Protein AF-0000000087574622 (afdb_homodimer)

Foldseek 3Di:
DDWDWDADDNNQKIWTWDDDPRWIKIKIKHAADKDKDFAQAKKKKAWQAAKKWKDAPPDPDTDIHHHGGMDIHHHGGMMMIGGRGITMMMMTGD/DDWDWDADDNNQKIWTWDDDPRWIKIKIKHAADKDKDFAQAKKKKAWQAAKKWKDAPPGPDTDIHHHGGMDIHHHGGMMMIGGRGITMMMMTGD

Structure (mmCIF, N/CA/C/O backbone):
data_AF-0000000087574622-model_v1
#
loop_
_entity.id
_entity.type
_entity.pdbx_description
1 polymer 'Uncharacterized protein'
#
loop_
_atom_site.group_PDB
_atom_site.id
_atom_site.type_symbol
_atom_site.label_atom_id
_atom_site.label_alt_id
_atom_site.label_comp_id
_atom_site.label_asym_id
_atom_site.label_entity_id
_atom_site.label_seq_id
_atom_site.pdbx_PDB_ins_code
_atom_site.Cartn_x
_atom_site.Cartn_y
_atom_site.Cartn_z
_atom_site.occupancy
_atom_site.B_iso_or_equiv
_atom_site.auth_seq_id
_atom_site.auth_comp_id
_atom_site.auth_asym_id
_atom_site.auth_atom_id
_atom_site.pdbx_PDB_model_num
ATOM 1 N N . MET A 1 1 ? -12.844 1.98 10.523 1 74.56 1 MET A N 1
ATOM 2 C CA . MET A 1 1 ? -12.75 0.633 11.078 1 74.56 1 MET A CA 1
ATOM 3 C C . MET A 1 1 ? -11.32 0.307 11.484 1 74.56 1 MET A C 1
ATOM 5 O O . MET A 1 1 ? -10.375 0.917 10.977 1 74.56 1 MET A O 1
ATOM 9 N N . PRO A 1 2 ? -11.242 -0.626 12.406 1 92.88 2 PRO A N 1
ATOM 10 C CA . PRO A 1 2 ? -9.867 -0.941 12.789 1 92.88 2 PRO A CA 1
ATOM 11 C C . PRO A 1 2 ? -9.047 -1.507 11.625 1 92.88 2 PRO A C 1
ATOM 13 O O . PRO A 1 2 ? -9.586 -2.215 10.773 1 92.88 2 PRO A O 1
ATOM 16 N N . ILE A 1 3 ? -7.82 -1.108 11.523 1 98.31 3 ILE A N 1
ATOM 17 C CA . ILE A 1 3 ? -6.895 -1.673 10.547 1 98.31 3 ILE A CA 1
ATOM 18 C C . ILE A 1 3 ? -6.383 -3.023 11.039 1 98.31 3 ILE A C 1
ATOM 20 O O . ILE A 1 3 ? -5.875 -3.129 12.164 1 98.31 3 ILE A O 1
ATOM 24 N N . ASP A 1 4 ? -6.496 -4.027 10.211 1 98.5 4 ASP A N 1
ATOM 25 C CA . ASP A 1 4 ? -6.031 -5.363 10.57 1 98.5 4 ASP A CA 1
ATOM 26 C C . ASP A 1 4 ? -4.672 -5.66 9.938 1 98.5 4 ASP A C 1
ATOM 28 O O . ASP A 1 4 ? -4.504 -5.527 8.727 1 98.5 4 ASP A O 1
ATOM 32 N N . HIS A 1 5 ? -3.781 -6.062 10.719 1 98.69 5 HIS A N 1
ATOM 33 C CA . HIS A 1 5 ? -2.492 -6.527 10.227 1 98.69 5 HIS A CA 1
ATOM 34 C C . HIS A 1 5 ? -2.473 -8.047 10.078 1 98.69 5 HIS A C 1
ATOM 36 O O . HIS A 1 5 ? -2.793 -8.766 11.031 1 98.69 5 HIS A O 1
ATOM 42 N N . ASN A 1 6 ? -2.127 -8.508 8.875 1 98.44 6 ASN A N 1
ATOM 43 C CA . ASN A 1 6 ? -2.006 -9.938 8.617 1 98.44 6 ASN A CA 1
ATOM 44 C C . ASN A 1 6 ? -0.617 -10.297 8.094 1 98.44 6 ASN A C 1
ATOM 46 O O . ASN A 1 6 ? -0.028 -9.547 7.312 1 98.44 6 ASN A O 1
ATOM 50 N N . ALA A 1 7 ? -0.131 -11.43 8.531 1 98.5 7 ALA A N 1
ATOM 51 C CA . ALA A 1 7 ? 1.156 -11.938 8.062 1 98.5 7 ALA A CA 1
ATOM 52 C C . ALA A 1 7 ? 1.04 -13.391 7.602 1 98.5 7 ALA A C 1
ATOM 54 O O . ALA A 1 7 ? 0.397 -14.211 8.266 1 98.5 7 ALA A O 1
ATOM 55 N N . TYR A 1 8 ? 1.633 -13.609 6.496 1 98.06 8 TYR A N 1
ATOM 56 C CA . TYR A 1 8 ? 1.626 -14.945 5.898 1 98.06 8 TYR A CA 1
ATOM 57 C C . TYR A 1 8 ? 3.037 -15.383 5.531 1 98.06 8 TYR A C 1
ATOM 59 O O . TYR A 1 8 ? 3.957 -14.562 5.48 1 98.06 8 TYR A O 1
ATOM 67 N N . PHE A 1 9 ? 3.195 -16.828 5.266 1 97.88 9 PHE A N 1
ATOM 68 C CA . PHE A 1 9 ? 4.43 -17.391 4.738 1 97.88 9 PHE A CA 1
ATOM 69 C C . PHE A 1 9 ? 5.629 -16.953 5.566 1 97.88 9 PHE A C 1
ATOM 71 O O . PHE A 1 9 ? 6.617 -16.453 5.02 1 97.88 9 PHE A O 1
ATOM 78 N N . ASP A 1 10 ? 5.605 -17.094 6.883 1 97.62 10 ASP A N 1
ATOM 79 C CA . ASP A 1 10 ? 6.68 -16.719 7.797 1 97.62 10 ASP A CA 1
ATOM 80 C C . ASP A 1 10 ? 6.984 -15.227 7.707 1 97.62 10 ASP A C 1
ATOM 82 O O . ASP A 1 10 ? 8.148 -14.828 7.637 1 97.62 10 ASP A O 1
ATOM 86 N N . SER A 1 11 ? 6.016 -14.383 7.504 1 98 11 SER A N 1
ATOM 87 C CA . SER A 1 11 ? 6.012 -12.922 7.516 1 98 11 SER A CA 1
ATOM 88 C C . SER A 1 11 ? 6.66 -12.359 6.254 1 98 11 SER A C 1
ATOM 90 O O . SER A 1 11 ? 7 -11.172 6.199 1 98 11 SER A O 1
ATOM 92 N N . LYS A 1 12 ? 6.824 -13.227 5.312 1 98.44 12 LYS A N 1
ATOM 93 C CA . LYS A 1 12 ? 7.383 -12.758 4.051 1 98.44 12 LYS A CA 1
ATOM 94 C C . LYS A 1 12 ? 6.332 -12.031 3.217 1 98.44 12 LYS A C 1
ATOM 96 O O . LYS A 1 12 ? 6.664 -11.32 2.264 1 98.44 12 LYS A O 1
ATOM 101 N N . VAL A 1 13 ? 5.102 -12.242 3.533 1 98.81 13 VAL A N 1
ATOM 102 C CA . VAL A 1 13 ? 3.971 -11.508 2.979 1 98.81 13 VAL A CA 1
ATOM 103 C C . VAL A 1 13 ? 3.154 -10.883 4.109 1 98.81 13 VAL A C 1
ATOM 105 O O . VAL A 1 13 ? 2.699 -11.586 5.012 1 98.81 13 VAL A O 1
ATOM 108 N N . GLN A 1 14 ? 2.965 -9.609 4.062 1 98.94 14 GLN A N 1
ATOM 109 C CA . GLN A 1 14 ? 2.168 -8.93 5.078 1 98.94 14 GLN A CA 1
ATOM 110 C C . GLN A 1 14 ? 1.185 -7.953 4.441 1 98.94 14 GLN A C 1
ATOM 112 O O . GLN A 1 14 ? 1.492 -7.332 3.422 1 98.94 14 GLN A O 1
ATOM 117 N N . SER A 1 15 ? 0.025 -7.781 5.07 1 98.81 15 SER A N 1
ATOM 118 C CA . SER A 1 15 ? 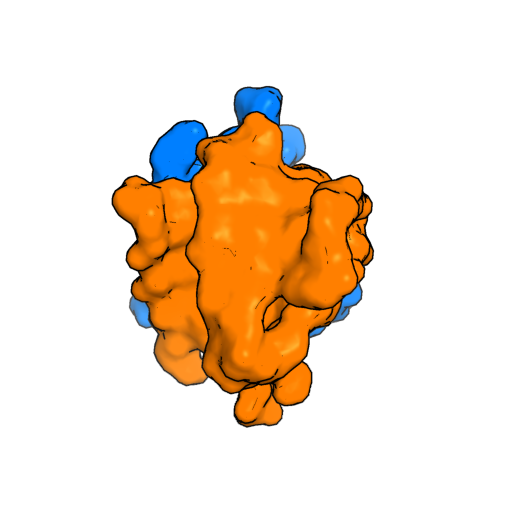-0.978 -6.848 4.562 1 98.81 15 SER A CA 1
ATOM 119 C C . SER A 1 15 ? -1.637 -6.074 5.699 1 98.81 15 SER A C 1
ATOM 121 O O . SER A 1 15 ? -1.645 -6.527 6.844 1 98.81 15 SER A O 1
ATOM 123 N N . LEU A 1 16 ? -2.062 -4.941 5.418 1 98.88 16 LEU A N 1
ATOM 124 C CA . LEU A 1 16 ? -2.977 -4.125 6.211 1 98.88 16 LEU A CA 1
ATOM 125 C C . LEU A 1 16 ? -4.344 -4.035 5.539 1 98.88 16 LEU A C 1
ATOM 127 O O . LEU A 1 16 ? -4.445 -3.633 4.379 1 98.88 16 LEU A O 1
ATOM 131 N N . ALA A 1 17 ? -5.363 -4.426 6.258 1 98.69 17 ALA A N 1
ATOM 132 C CA . ALA A 1 17 ? -6.703 -4.457 5.676 1 98.69 17 ALA A CA 1
ATOM 133 C C . ALA A 1 17 ? -7.637 -3.486 6.395 1 98.69 17 ALA A C 1
ATOM 135 O O . ALA A 1 17 ? -7.527 -3.293 7.605 1 98.69 17 ALA A O 1
ATOM 136 N N . SER A 1 18 ? -8.492 -2.883 5.637 1 98.31 18 SER A N 1
ATOM 137 C CA . SER A 1 18 ? -9.523 -1.998 6.164 1 98.31 18 SER A CA 1
ATOM 138 C C . SER A 1 18 ? -10.734 -1.948 5.238 1 98.31 18 SER A C 1
ATOM 140 O O . SER A 1 18 ? -10.93 -2.838 4.41 1 98.31 18 SER A O 1
ATOM 142 N N . GLU A 1 19 ? -11.594 -0.981 5.523 1 97.12 19 GLU A N 1
ATOM 143 C CA . GLU A 1 19 ? -12.828 -0.839 4.758 1 97.12 19 GLU A CA 1
ATOM 144 C C . GLU A 1 19 ? -13.102 0.624 4.422 1 97.12 19 GLU A C 1
ATOM 146 O O . GLU A 1 19 ? -12.891 1.508 5.258 1 97.12 19 GLU A O 1
ATOM 151 N N . ARG A 1 20 ? -13.539 0.791 3.156 1 94.62 20 ARG A N 1
ATOM 152 C CA . ARG A 1 20 ? -13.945 2.119 2.713 1 94.62 20 ARG A CA 1
ATOM 153 C C . ARG A 1 20 ? -15.305 2.066 2.02 1 94.62 20 ARG A C 1
ATOM 155 O O . ARG A 1 20 ? -15.469 1.366 1.02 1 94.62 20 ARG A O 1
ATOM 162 N N . HIS A 1 21 ? -16.266 2.785 2.541 1 92.56 21 HIS A N 1
ATOM 163 C CA . HIS A 1 21 ? -17.609 2.818 1.994 1 92.56 21 HIS A CA 1
ATOM 164 C C . HIS A 1 21 ? -18.203 1.415 1.896 1 92.56 21 HIS A C 1
ATOM 166 O O . HIS A 1 21 ? -18.797 1.056 0.877 1 92.56 21 HIS A O 1
ATOM 172 N N . GLY A 1 22 ? -17.891 0.642 2.865 1 92 22 GLY A N 1
ATOM 173 C CA . GLY A 1 22 ? -18.469 -0.687 2.973 1 92 22 GLY A CA 1
ATOM 174 C C . GLY A 1 22 ? -17.734 -1.732 2.166 1 92 22 GLY A C 1
ATOM 175 O O . GLY A 1 22 ? -18.141 -2.891 2.107 1 92 22 GLY A O 1
ATOM 176 N N . ARG A 1 23 ? -16.672 -1.37 1.522 1 94.56 23 ARG A N 1
ATOM 177 C CA . ARG A 1 23 ? -15.891 -2.295 0.708 1 94.56 23 ARG A CA 1
ATOM 178 C C . ARG A 1 23 ? -14.508 -2.512 1.309 1 94.56 23 ARG A C 1
ATOM 180 O O . ARG A 1 23 ? -13.789 -1.551 1.589 1 94.56 23 ARG A O 1
ATOM 187 N N . LYS A 1 24 ? -14.156 -3.736 1.388 1 96.31 24 LYS A N 1
ATOM 188 C CA . LYS A 1 24 ? -12.867 -4.082 1.971 1 96.31 24 LYS A CA 1
ATOM 189 C C . LYS A 1 24 ? -11.734 -3.842 0.976 1 96.31 24 LYS A C 1
ATOM 191 O O . LYS A 1 24 ? -11.914 -4 -0.233 1 96.31 24 LYS A O 1
ATOM 196 N N . PHE A 1 25 ? -10.625 -3.465 1.505 1 98.19 25 PHE A N 1
ATOM 197 C CA . PHE A 1 25 ? -9.398 -3.377 0.724 1 98.19 25 PHE A CA 1
ATOM 198 C C . PHE A 1 25 ? -8.18 -3.643 1.6 1 98.19 25 PHE A C 1
ATOM 200 O O . PHE A 1 25 ? -8.273 -3.609 2.828 1 98.19 25 PHE A O 1
ATOM 207 N N . SER A 1 26 ? -7.035 -3.912 0.933 1 98.69 26 SER A N 1
ATOM 208 C CA . SER A 1 26 ? -5.781 -4.051 1.672 1 98.69 26 SER A CA 1
ATOM 209 C C . SER A 1 26 ? -4.594 -3.574 0.841 1 98.69 26 SER A C 1
ATOM 211 O O . SER A 1 26 ? -4.676 -3.516 -0.387 1 98.69 26 SER A O 1
ATOM 213 N N . VAL A 1 27 ? -3.615 -3.162 1.542 1 98.94 27 VAL A N 1
ATOM 214 C CA . VAL A 1 27 ? -2.295 -2.957 0.958 1 98.94 27 VAL A CA 1
ATOM 215 C C . VAL A 1 27 ? -1.274 -3.848 1.664 1 98.94 27 VAL A C 1
ATOM 217 O O . VAL A 1 27 ? -1.431 -4.164 2.846 1 98.94 27 VAL A O 1
ATOM 220 N N . GLY A 1 28 ? -0.249 -4.188 0.921 1 98.88 28 GLY A N 1
ATOM 221 C CA . GLY A 1 28 ? 0.734 -5.062 1.537 1 98.88 28 GLY A CA 1
ATOM 222 C C . GLY A 1 28 ? 2.041 -5.129 0.769 1 98.88 28 GLY A C 1
ATOM 223 O O . GLY A 1 28 ? 2.225 -4.41 -0.216 1 98.88 28 GLY A O 1
ATOM 224 N N . ILE A 1 29 ? 2.977 -5.891 1.329 1 98.94 29 ILE A N 1
ATOM 225 C CA . ILE A 1 29 ? 4.273 -6.148 0.711 1 98.94 29 ILE A CA 1
ATOM 226 C C . ILE A 1 29 ? 4.48 -7.652 0.557 1 98.94 29 ILE A C 1
ATOM 228 O O . ILE A 1 29 ? 4.184 -8.422 1.474 1 98.94 29 ILE A O 1
ATOM 232 N N . ILE A 1 30 ? 4.832 -8.023 -0.598 1 98.81 30 ILE A N 1
ATOM 233 C CA . ILE A 1 30 ? 5.305 -9.375 -0.885 1 98.81 30 ILE A CA 1
ATOM 234 C C . ILE A 1 30 ? 6.824 -9.367 -1.031 1 98.81 30 ILE A C 1
ATOM 236 O O . ILE A 1 30 ? 7.367 -8.703 -1.919 1 98.81 30 ILE A O 1
ATOM 240 N N . SER A 1 31 ? 7.52 -10.102 -0.141 1 98.69 31 SER A N 1
ATOM 241 C CA . SER A 1 31 ? 8.977 -10.195 -0.224 1 98.69 31 SER A CA 1
ATOM 242 C C . SER A 1 31 ? 9.406 -11.062 -1.401 1 98.69 31 SER A C 1
ATOM 244 O O . SER A 1 31 ? 8.617 -11.859 -1.918 1 98.69 31 SER A O 1
ATOM 246 N N . ALA A 1 32 ? 10.633 -10.875 -1.856 1 98.25 32 ALA A N 1
ATOM 247 C CA . ALA A 1 32 ? 11.195 -11.703 -2.924 1 98.25 32 ALA A CA 1
ATOM 248 C C . ALA A 1 32 ? 10.953 -13.188 -2.65 1 98.25 32 ALA A C 1
ATOM 250 O O . ALA A 1 32 ? 11.195 -13.664 -1.539 1 98.25 32 ALA A O 1
ATOM 251 N N . GLY A 1 33 ? 10.453 -13.898 -3.625 1 98.31 33 GLY A N 1
ATOM 252 C CA . GLY A 1 33 ? 10.109 -15.305 -3.49 1 98.31 33 GLY A CA 1
ATOM 253 C C . GLY A 1 33 ? 8.961 -15.734 -4.383 1 98.31 33 GLY A C 1
ATOM 254 O O . GLY A 1 33 ? 8.57 -15 -5.293 1 98.31 33 GLY A O 1
ATOM 255 N N . ALA A 1 34 ? 8.539 -16.922 -4.246 1 98.69 34 ALA A N 1
ATOM 256 C CA . ALA A 1 34 ? 7.391 -17.484 -4.949 1 98.69 34 ALA A CA 1
ATOM 257 C C . ALA A 1 34 ? 6.34 -17.984 -3.963 1 98.69 34 ALA A C 1
ATOM 259 O O . ALA A 1 34 ? 6.672 -18.625 -2.965 1 98.69 34 ALA A O 1
ATOM 260 N N . TYR A 1 35 ? 5.051 -17.625 -4.262 1 98.69 35 TYR A N 1
ATOM 261 C CA . TYR A 1 35 ? 3.979 -17.938 -3.324 1 98.69 35 TYR A CA 1
ATOM 262 C C . TYR A 1 35 ? 2.715 -18.375 -4.062 1 98.69 35 TYR A C 1
ATOM 264 O O . TYR A 1 35 ? 2.508 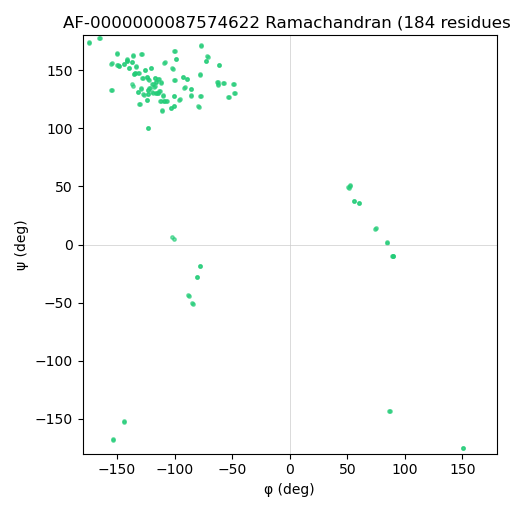-17.984 -5.219 1 98.69 35 TYR A O 1
ATOM 272 N N . HIS A 1 36 ? 1.869 -19.109 -3.324 1 98.38 36 HIS A N 1
ATOM 273 C CA . HIS A 1 36 ? 0.515 -19.406 -3.781 1 98.38 36 HIS A CA 1
ATOM 274 C C . HIS A 1 36 ? -0.525 -18.75 -2.875 1 98.38 36 HIS A C 1
ATOM 276 O O . HIS A 1 36 ? -0.451 -18.875 -1.65 1 98.38 36 HIS A O 1
ATOM 282 N N . PHE A 1 37 ? -1.449 -18.062 -3.559 1 97.94 37 PHE A N 1
ATOM 283 C CA . PHE A 1 37 ? -2.555 -17.453 -2.828 1 97.94 37 PHE A CA 1
ATOM 284 C C . PHE A 1 37 ? -3.885 -18.078 -3.244 1 97.94 37 PHE A C 1
ATOM 286 O O . PHE A 1 37 ? -4.129 -18.297 -4.434 1 97.94 37 PHE A O 1
ATOM 293 N N . GLY A 1 38 ? -4.719 -18.281 -2.25 1 96.88 38 GLY A N 1
ATOM 294 C CA . GLY A 1 38 ? -6.102 -18.625 -2.523 1 96.88 38 GLY A CA 1
ATOM 295 C C . GLY A 1 38 ? -7.059 -17.469 -2.363 1 96.88 38 GLY A C 1
ATOM 296 O O . GLY A 1 38 ? -6.781 -16.531 -1.608 1 96.88 38 GLY A O 1
ATOM 297 N N . THR A 1 39 ? -8.156 -17.531 -3.129 1 95.62 39 THR A N 1
ATOM 298 C CA . THR A 1 39 ? -9.172 -16.484 -3.023 1 95.62 39 THR A CA 1
ATOM 299 C C . THR A 1 39 ? -10.531 -17.078 -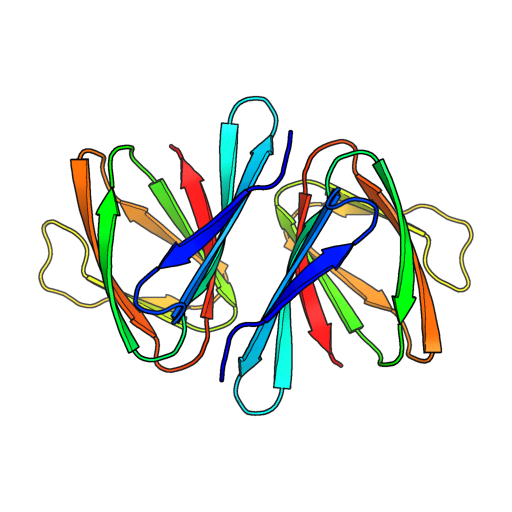2.684 1 95.62 39 THR A C 1
ATOM 301 O O . THR A 1 39 ? -10.906 -18.125 -3.223 1 95.62 39 THR A O 1
ATOM 304 N N . ALA A 1 40 ? -11.234 -16.516 -1.724 1 95.81 40 ALA A N 1
ATOM 305 C CA . ALA A 1 40 ? -12.641 -16.844 -1.468 1 95.81 40 ALA A CA 1
ATOM 306 C C . ALA A 1 40 ? -13.562 -15.969 -2.312 1 95.81 40 ALA A C 1
ATOM 308 O O . ALA A 1 40 ? -14.492 -16.469 -2.943 1 95.81 40 ALA A O 1
ATOM 309 N N . ALA A 1 41 ? -13.297 -14.688 -2.385 1 96.19 41 ALA A N 1
ATOM 310 C CA . ALA A 1 41 ? -14.008 -13.727 -3.221 1 96.19 41 ALA A CA 1
ATOM 311 C C . ALA A 1 41 ? -13.141 -13.273 -4.395 1 96.19 41 ALA A C 1
ATOM 313 O O . ALA A 1 41 ? -11.914 -13.383 -4.348 1 96.19 41 ALA A O 1
ATOM 314 N N . ALA A 1 42 ? -13.859 -12.812 -5.422 1 97.56 42 ALA A N 1
ATOM 315 C CA . ALA A 1 42 ? -13.109 -12.234 -6.535 1 97.56 42 ALA A CA 1
ATOM 316 C C . ALA A 1 42 ? -12.312 -11.016 -6.086 1 97.56 42 ALA A C 1
ATOM 318 O O . ALA A 1 42 ? -12.812 -10.18 -5.332 1 97.56 42 ALA A O 1
ATOM 319 N N . GLU A 1 43 ? -11.109 -10.906 -6.531 1 97.69 43 GLU A N 1
ATOM 320 C CA . GLU A 1 43 ? -10.227 -9.836 -6.086 1 97.69 43 GLU A CA 1
ATOM 321 C C . GLU A 1 43 ? -9.523 -9.172 -7.27 1 97.69 43 GLU A C 1
ATOM 323 O O . GLU A 1 43 ? -9.359 -9.789 -8.328 1 97.69 43 GLU A O 1
ATOM 328 N N . ARG A 1 44 ? -9.172 -7.988 -7.121 1 98.38 44 ARG A N 1
ATOM 329 C CA . ARG A 1 44 ? -8.25 -7.266 -7.996 1 98.38 44 ARG A CA 1
ATOM 330 C C . ARG A 1 44 ? -6.949 -6.941 -7.27 1 98.38 44 ARG A C 1
ATOM 332 O O . ARG A 1 44 ? -6.961 -6.32 -6.203 1 98.38 44 ARG A O 1
ATOM 339 N N . MET A 1 45 ? -5.848 -7.398 -7.859 1 98.75 45 MET A N 1
ATOM 340 C CA . MET A 1 45 ? -4.504 -7.094 -7.375 1 98.75 45 MET A CA 1
ATOM 341 C C . MET A 1 45 ? -3.865 -5.988 -8.203 1 98.75 45 MET A C 1
ATOM 343 O O . MET A 1 45 ? -3.742 -6.113 -9.43 1 98.75 45 MET A O 1
ATOM 347 N N . THR A 1 46 ? -3.539 -4.934 -7.637 1 98.81 46 THR A N 1
ATOM 348 C CA . THR A 1 46 ? -2.818 -3.844 -8.289 1 98.81 46 THR A CA 1
ATOM 349 C C . THR A 1 46 ? -1.394 -3.742 -7.746 1 98.81 46 THR A C 1
ATOM 351 O O . THR A 1 46 ? -1.185 -3.695 -6.535 1 98.81 46 THR A O 1
ATOM 354 N N . VAL A 1 47 ? -0.455 -3.732 -8.664 1 98.88 47 VAL A N 1
ATOM 355 C CA . VAL A 1 47 ? 0.926 -3.555 -8.227 1 98.88 47 VAL A CA 1
ATOM 356 C C . VAL A 1 47 ? 1.193 -2.08 -7.941 1 98.88 47 VAL A C 1
ATOM 358 O O . VAL A 1 47 ? 1.078 -1.237 -8.836 1 98.88 47 VAL A O 1
ATOM 361 N N . VAL A 1 48 ? 1.526 -1.762 -6.754 1 98.81 48 VAL A N 1
ATOM 362 C CA . VAL A 1 48 ? 1.753 -0.384 -6.332 1 98.81 48 VAL A CA 1
ATOM 363 C C . VAL A 1 48 ? 3.184 0.032 -6.664 1 98.81 48 VAL A C 1
ATOM 365 O O . VAL A 1 48 ? 3.41 1.116 -7.207 1 98.81 48 VAL A O 1
ATOM 368 N N . SER A 1 49 ? 4.141 -0.736 -6.305 1 98.5 49 SER A N 1
ATOM 369 C CA . SER A 1 49 ? 5.539 -0.536 -6.668 1 98.5 49 SER A CA 1
ATOM 370 C C . SER A 1 49 ? 6.281 -1.865 -6.77 1 98.5 49 SER A C 1
ATOM 372 O O . SER A 1 49 ? 5.891 -2.848 -6.133 1 98.5 49 SER A O 1
ATOM 374 N N . GLY A 1 50 ? 7.363 -1.915 -7.566 1 98.06 50 GLY A N 1
ATOM 375 C CA . GLY A 1 50 ? 8.039 -3.16 -7.898 1 98.06 50 GLY A CA 1
ATOM 376 C C . GLY A 1 50 ? 7.43 -3.865 -9.094 1 98.06 50 GLY A C 1
ATOM 377 O O . GLY A 1 50 ? 7.078 -3.223 -10.086 1 98.06 50 GLY A O 1
ATOM 378 N N . MET A 1 51 ? 7.453 -5.219 -8.945 1 98.62 51 MET A N 1
ATOM 379 C CA . MET A 1 51 ? 6.934 -6.062 -10.016 1 98.62 51 MET A CA 1
ATOM 380 C C . MET A 1 51 ? 6.469 -7.41 -9.477 1 98.62 51 MET A C 1
ATOM 382 O O . MET A 1 51 ? 7.164 -8.031 -8.664 1 98.62 51 MET A O 1
ATOM 386 N N . LEU A 1 52 ? 5.285 -7.766 -9.93 1 98.75 52 LEU A N 1
ATOM 387 C CA . LEU A 1 52 ? 4.832 -9.125 -9.672 1 98.75 52 LEU A CA 1
ATOM 388 C C . LEU A 1 52 ? 4.766 -9.938 -10.961 1 98.75 52 LEU A C 1
ATOM 390 O O . LEU A 1 52 ? 4.387 -9.414 -12.008 1 98.75 52 LEU A O 1
ATOM 394 N N . THR A 1 53 ? 5.168 -11.125 -10.914 1 98.88 53 THR A N 1
ATOM 395 C CA . THR A 1 53 ? 4.91 -12.109 -11.961 1 98.88 53 THR A CA 1
ATOM 396 C C . THR A 1 53 ? 3.871 -13.125 -11.5 1 98.88 53 THR A C 1
ATOM 398 O O . THR A 1 53 ? 4.059 -13.797 -10.477 1 98.88 53 THR A O 1
ATOM 401 N N . ALA A 1 54 ? 2.83 -13.203 -12.289 1 98.75 54 ALA A N 1
ATOM 402 C CA . ALA A 1 54 ? 1.729 -14.016 -11.781 1 98.75 54 ALA A CA 1
ATOM 403 C C . ALA A 1 54 ? 1.297 -15.062 -12.805 1 98.75 54 ALA A C 1
ATOM 405 O O . ALA A 1 54 ? 1.373 -14.828 -14.008 1 98.75 54 ALA A O 1
ATOM 406 N N . LYS A 1 55 ? 0.971 -16.141 -12.328 1 98.5 55 LYS A N 1
ATOM 407 C CA . LYS A 1 55 ? 0.275 -17.188 -13.055 1 98.5 55 LYS A CA 1
ATOM 408 C C . LYS A 1 55 ? -1.153 -17.359 -12.547 1 98.5 55 LYS A C 1
ATOM 410 O O . LYS A 1 55 ? -1.366 -17.766 -11.398 1 98.5 55 LYS A O 1
ATOM 415 N N . LEU A 1 56 ? -2.109 -17.062 -13.445 1 97.19 56 LEU A N 1
ATOM 416 C CA . LEU A 1 56 ? -3.508 -17.016 -13.039 1 97.19 56 LEU A CA 1
ATOM 417 C C . LEU A 1 56 ? -4.223 -18.312 -13.398 1 97.19 56 LEU A C 1
ATOM 419 O O . LEU A 1 56 ? -3.758 -19.062 -14.258 1 97.19 56 LEU A O 1
ATOM 423 N N . VAL A 1 57 ? -5.285 -18.531 -12.758 1 93.88 57 VAL A N 1
ATOM 424 C CA . VAL A 1 57 ? -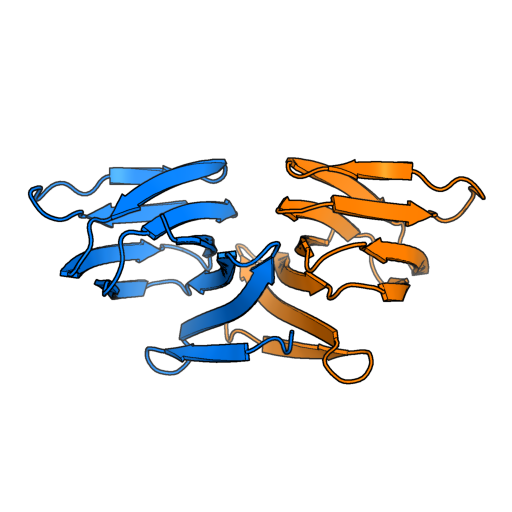6.07 -19.734 -13 1 93.88 57 VAL A CA 1
ATOM 425 C C . VAL A 1 57 ? -6.469 -19.797 -14.477 1 93.88 57 VAL A C 1
ATOM 427 O O . VAL A 1 57 ? -6.844 -18.781 -15.07 1 93.88 57 VAL A O 1
ATOM 430 N N . GLY A 1 58 ? -6.41 -20.969 -15.062 1 91.81 58 GLY A N 1
ATOM 431 C CA . GLY A 1 58 ? -6.785 -21.172 -16.453 1 91.81 58 GLY A CA 1
ATOM 432 C C . GLY A 1 58 ? -5.629 -20.984 -17.422 1 91.81 58 GLY A C 1
ATOM 433 O O . GLY A 1 58 ? -5.781 -21.203 -18.625 1 91.81 58 GLY A O 1
ATOM 434 N N . SER A 1 59 ? -4.527 -20.469 -16.875 1 91 59 SER A N 1
ATOM 435 C CA . SER A 1 59 ? -3.361 -20.266 -17.734 1 91 59 SER A CA 1
ATOM 436 C C . SER A 1 59 ? -2.098 -20.828 -17.094 1 91 59 SER A C 1
ATOM 438 O O . SER A 1 59 ? -1.938 -20.781 -15.867 1 91 59 SER A O 1
ATOM 440 N N . ASP A 1 60 ? -1.184 -21.312 -17.922 1 93.94 60 ASP A N 1
ATOM 441 C CA . ASP A 1 60 ? 0.113 -21.781 -17.438 1 93.94 60 ASP A CA 1
ATOM 442 C C . ASP A 1 60 ? 1.2 -20.75 -17.703 1 93.94 60 ASP A C 1
ATOM 444 O O . ASP A 1 60 ? 2.381 -21 -17.453 1 93.94 60 ASP A O 1
ATOM 448 N N . GLU A 1 61 ? 0.772 -19.688 -18.156 1 97.62 61 GLU A N 1
ATOM 449 C CA . GLU A 1 61 ? 1.741 -18.641 -18.5 1 97.62 61 GLU A CA 1
ATOM 450 C C . GLU A 1 61 ? 1.991 -17.703 -17.344 1 97.62 61 GLU A C 1
ATOM 452 O O . GLU A 1 61 ? 1.056 -17.297 -16.641 1 97.62 61 GLU A O 1
ATOM 457 N N . TRP A 1 62 ? 3.213 -17.453 -17.172 1 98.5 62 TRP A N 1
ATOM 458 C CA . TRP A 1 62 ? 3.588 -16.391 -16.25 1 98.5 62 TRP A CA 1
ATOM 459 C C . TRP A 1 62 ? 3.586 -15.031 -16.938 1 98.5 62 TRP A C 1
ATOM 461 O O . TRP A 1 62 ? 4.203 -14.859 -18 1 98.5 62 TRP A O 1
ATOM 471 N N . VAL A 1 63 ? 2.902 -14.102 -16.344 1 98.56 63 VAL A N 1
ATOM 472 C CA . VAL A 1 63 ? 2.795 -12.766 -16.922 1 98.56 63 VAL A CA 1
ATOM 473 C C . VAL A 1 63 ? 3.379 -11.734 -15.953 1 98.56 63 VAL A C 1
ATOM 475 O O . VAL A 1 63 ? 3.139 -11.805 -14.75 1 98.56 63 VAL A O 1
ATOM 478 N N . ASN A 1 64 ? 4.117 -10.789 -16.484 1 98.81 64 ASN A N 1
ATOM 479 C CA . ASN A 1 64 ? 4.688 -9.711 -15.68 1 98.81 64 ASN A CA 1
ATOM 480 C C . ASN A 1 64 ? 3.703 -8.562 -15.5 1 98.81 64 ASN A C 1
ATOM 482 O O . ASN A 1 64 ? 3.107 -8.094 -16.469 1 98.81 64 ASN A O 1
ATOM 486 N N . TYR A 1 65 ? 3.58 -8.094 -14.289 1 98.81 65 TYR A N 1
ATOM 487 C CA . TYR A 1 65 ? 2.779 -6.926 -13.938 1 98.81 65 TYR A CA 1
ATOM 488 C C . TYR A 1 65 ? 3.629 -5.875 -13.227 1 98.81 65 TYR A C 1
ATOM 490 O O . TYR A 1 65 ? 3.891 -5.984 -12.023 1 98.81 65 TYR A O 1
ATOM 498 N N . PRO A 1 66 ? 4.016 -4.898 -13.953 1 98.69 66 PRO A N 1
ATOM 499 C CA . PRO A 1 66 ? 4.773 -3.826 -13.312 1 98.69 66 PRO A CA 1
ATOM 500 C C . PRO A 1 66 ? 3.891 -2.877 -12.508 1 98.69 66 PRO A C 1
ATOM 502 O O . PRO A 1 66 ? 2.662 -2.939 -12.602 1 98.69 66 PRO A O 1
ATOM 505 N N . ALA A 1 67 ? 4.578 -2.029 -11.789 1 98.5 67 ALA A N 1
ATOM 506 C CA . ALA A 1 67 ? 3.875 -1.02 -11 1 98.5 67 ALA A CA 1
ATOM 507 C C . ALA A 1 67 ? 2.83 -0.294 -11.844 1 98.5 67 ALA A C 1
ATOM 509 O O . ALA A 1 67 ? 3.092 0.06 -13 1 98.5 67 ALA A O 1
ATOM 510 N N . GLY A 1 68 ? 1.702 -0.1 -11.211 1 97.94 68 GLY A N 1
ATOM 511 C CA . GLY A 1 68 ? 0.622 0.605 -11.883 1 97.94 68 GLY A CA 1
ATOM 512 C C . GLY A 1 68 ? -0.299 -0.316 -12.664 1 97.94 68 GLY A C 1
ATOM 513 O O . GLY A 1 68 ? -1.356 0.108 -13.133 1 97.94 68 GLY A O 1
ATOM 514 N N . THR A 1 69 ? 0.031 -1.593 -12.844 1 98.62 69 THR A N 1
ATOM 515 C CA . THR A 1 69 ? -0.82 -2.547 -13.547 1 98.62 69 THR A CA 1
ATOM 516 C C . THR A 1 69 ? -1.593 -3.414 -12.562 1 98.62 69 THR A C 1
ATOM 518 O O . THR A 1 69 ? -1.297 -3.414 -11.367 1 98.62 69 THR A O 1
ATOM 521 N N . ALA A 1 70 ? -2.584 -4.109 -13.094 1 98.69 70 ALA A N 1
ATOM 522 C CA . ALA A 1 70 ? -3.461 -4.891 -12.227 1 98.69 70 ALA A CA 1
ATOM 523 C C . ALA A 1 70 ? -3.891 -6.188 -12.906 1 98.69 70 ALA A C 1
ATOM 525 O O . ALA A 1 70 ? -3.818 -6.305 -14.133 1 98.69 70 ALA A O 1
ATOM 526 N N . PHE A 1 71 ? -4.219 -7.148 -12.148 1 98.56 71 PHE A N 1
ATOM 527 C CA . PHE A 1 71 ? -4.875 -8.359 -12.625 1 98.56 71 PHE A CA 1
ATOM 528 C C . PHE A 1 71 ? -6.004 -8.766 -11.68 1 98.56 71 PHE A C 1
ATOM 530 O O . PHE A 1 71 ? -6.016 -8.375 -10.508 1 98.56 71 PHE A O 1
ATOM 537 N N . GLU A 1 72 ? -6.965 -9.523 -12.195 1 98.06 72 GLU A N 1
ATOM 538 C CA . GLU A 1 72 ? -8.102 -9.992 -11.406 1 98.06 72 GLU A CA 1
ATOM 539 C C . GLU A 1 72 ? -8.07 -11.508 -11.234 1 98.06 72 GLU A C 1
ATOM 541 O O . GLU A 1 72 ? -7.664 -12.227 -12.148 1 98.06 72 GLU A O 1
ATOM 546 N N . VAL A 1 73 ? -8.461 -11.906 -10.094 1 97.62 73 VAL A N 1
ATOM 547 C CA . VAL A 1 73 ? -8.547 -13.328 -9.773 1 97.62 73 VAL A CA 1
ATOM 548 C C . VAL A 1 73 ? -9.984 -13.688 -9.422 1 97.62 73 VAL A C 1
ATOM 550 O O . VAL A 1 73 ? -10.609 -13.031 -8.578 1 97.62 73 VAL A O 1
ATOM 553 N N . PRO A 1 74 ? -10.547 -14.758 -10.008 1 97 74 PRO A N 1
ATOM 554 C CA . PRO A 1 74 ? -11.945 -15.117 -9.719 1 97 74 PRO A CA 1
ATOM 555 C C . PRO A 1 74 ? -12.125 -15.672 -8.312 1 97 74 PRO A C 1
ATOM 557 O O . PRO A 1 74 ? -11.148 -16.062 -7.66 1 97 74 PRO A O 1
ATOM 560 N N . ALA A 1 75 ? -13.406 -15.648 -7.863 1 96.88 75 ALA A N 1
ATOM 561 C CA . ALA A 1 75 ? -13.734 -16.25 -6.57 1 96.88 75 ALA A CA 1
ATOM 562 C C . ALA A 1 75 ? -13.43 -17.734 -6.562 1 96.88 75 ALA A C 1
ATOM 564 O O . ALA A 1 75 ? -13.461 -18.391 -7.605 1 96.88 75 ALA A O 1
ATOM 565 N N . ASN A 1 76 ? -13.195 -18.141 -5.27 1 96.69 76 ASN A N 1
ATOM 566 C CA . ASN A 1 76 ? -12.984 -19.578 -5.043 1 96.69 76 ASN A CA 1
ATOM 567 C C . ASN A 1 76 ? -11.922 -20.141 -5.984 1 96.69 76 ASN A C 1
ATOM 569 O O . ASN A 1 76 ? -12.164 -21.125 -6.672 1 96.69 76 ASN A O 1
ATOM 573 N N . SER A 1 77 ? -10.836 -19.484 -6.051 1 96.62 77 SER A N 1
ATOM 574 C CA . SER A 1 77 ? -9.703 -19.828 -6.914 1 96.62 77 SER A CA 1
ATOM 575 C C . SER A 1 77 ? -8.375 -19.516 -6.234 1 96.62 77 SER A C 1
ATOM 577 O O . SER A 1 77 ? -8.242 -19.672 -5.02 1 96.62 77 SER A O 1
ATOM 579 N N . GLY A 1 78 ? -7.355 -19.234 -7.039 1 95.94 78 GLY A N 1
ATOM 580 C CA . GLY A 1 78 ? -6.023 -18.906 -6.555 1 95.94 78 GLY A CA 1
ATOM 581 C C . GLY A 1 78 ? -5.07 -18.5 -7.664 1 95.94 78 GLY A C 1
ATOM 582 O O . GLY A 1 78 ? -5.465 -18.422 -8.828 1 95.94 78 GLY A O 1
ATOM 583 N N . PHE A 1 79 ? -3.977 -18.125 -7.215 1 98.06 79 PHE A N 1
ATOM 584 C CA . PHE A 1 79 ? -2.965 -17.719 -8.188 1 98.06 79 PHE A CA 1
ATOM 585 C C . PHE A 1 79 ? -1.564 -17.875 -7.605 1 98.06 79 PHE A C 1
ATOM 587 O O . PHE A 1 79 ? -1.394 -17.922 -6.387 1 98.06 79 PHE A O 1
ATOM 594 N N . ASP A 1 80 ? -0.65 -18.031 -8.469 1 98.5 80 ASP A N 1
ATOM 595 C CA . ASP A 1 80 ? 0.762 -18.031 -8.102 1 98.5 80 ASP A CA 1
ATOM 596 C C . ASP A 1 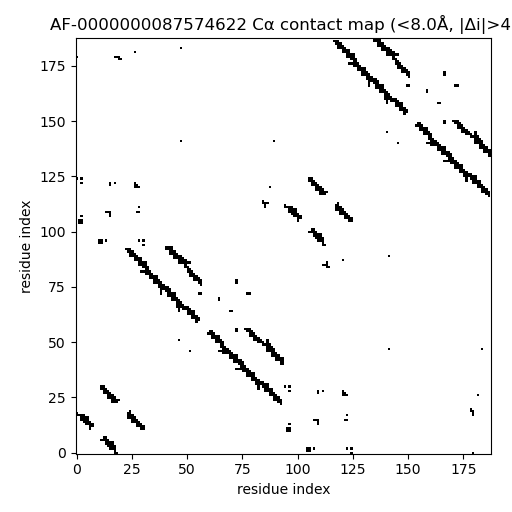80 ? 1.409 -16.672 -8.398 1 98.5 80 ASP A C 1
ATOM 598 O O . ASP A 1 80 ? 1.119 -16.062 -9.43 1 98.5 80 ASP A O 1
ATOM 602 N N . VAL A 1 81 ? 2.258 -16.297 -7.504 1 98.56 81 VAL A N 1
ATOM 603 C CA . VAL A 1 81 ? 2.971 -15.055 -7.746 1 98.56 81 VAL A CA 1
ATOM 604 C C . VAL A 1 81 ? 4.453 -15.234 -7.434 1 98.56 81 VAL A C 1
ATOM 606 O O . VAL A 1 81 ? 4.816 -16.016 -6.559 1 98.56 81 VAL A O 1
ATOM 609 N N . LYS A 1 82 ? 5.207 -14.539 -8.188 1 98.56 82 LYS A N 1
ATOM 610 C CA . LYS A 1 82 ? 6.629 -14.375 -7.91 1 98.56 82 LYS A CA 1
ATOM 611 C C . LYS A 1 82 ? 7.004 -12.898 -7.809 1 98.56 82 LYS A C 1
ATOM 613 O O . LYS A 1 82 ? 6.445 -12.062 -8.523 1 98.56 82 LYS A O 1
ATOM 618 N N . ALA A 1 83 ? 7.891 -12.625 -6.961 1 98.62 83 ALA A N 1
ATOM 619 C CA . ALA A 1 83 ? 8.531 -11.32 -6.891 1 98.62 83 ALA A CA 1
ATOM 620 C C . ALA A 1 83 ? 10.047 -11.453 -6.809 1 98.62 83 ALA A C 1
ATOM 622 O O . ALA A 1 83 ? 10.562 -12.234 -6.004 1 98.62 83 ALA A O 1
ATOM 623 N N . ALA A 1 84 ? 10.766 -10.734 -7.609 1 98.19 84 ALA A N 1
ATOM 624 C CA . ALA A 1 84 ? 12.219 -10.742 -7.562 1 98.19 84 ALA A CA 1
ATOM 625 C C . ALA A 1 84 ? 12.742 -9.844 -6.449 1 98.19 84 ALA A C 1
ATOM 627 O O . ALA A 1 84 ? 13.859 -10.016 -5.965 1 98.19 84 ALA A O 1
ATOM 628 N N . THR A 1 85 ? 12.023 -8.852 -6.105 1 98.06 85 THR A N 1
ATOM 629 C CA . THR A 1 85 ? 12.281 -7.914 -5.02 1 98.06 85 THR A CA 1
ATOM 630 C C . THR A 1 85 ? 11.008 -7.641 -4.227 1 98.06 85 THR A C 1
ATOM 632 O O . THR A 1 85 ? 9.914 -7.977 -4.672 1 98.06 85 THR A O 1
ATOM 635 N N . ASP A 1 86 ? 11.195 -7.094 -3.01 1 98.75 86 ASP A N 1
ATOM 636 C CA . ASP A 1 86 ? 10.008 -6.73 -2.244 1 98.75 86 ASP A CA 1
ATOM 637 C C . ASP A 1 86 ? 9.078 -5.84 -3.064 1 98.75 86 ASP A C 1
ATOM 639 O O . ASP A 1 86 ? 9.508 -4.824 -3.619 1 98.75 86 ASP A O 1
ATOM 643 N N . THR A 1 87 ? 7.844 -6.191 -3.172 1 98.75 87 THR A N 1
ATOM 644 C CA . THR A 1 87 ? 6.867 -5.539 -4.039 1 98.75 87 THR A CA 1
ATOM 645 C C . THR A 1 87 ? 5.617 -5.156 -3.25 1 98.75 87 THR A C 1
ATOM 647 O O . THR A 1 87 ? 5.094 -5.961 -2.475 1 98.75 87 THR A O 1
ATOM 650 N N . ALA A 1 88 ? 5.234 -3.93 -3.385 1 98.94 88 ALA A N 1
ATOM 651 C CA . ALA A 1 88 ? 4.016 -3.451 -2.732 1 98.94 88 ALA A CA 1
ATOM 652 C C . ALA A 1 88 ? 2.797 -3.66 -3.625 1 98.94 88 ALA A C 1
ATOM 654 O O . ALA A 1 88 ? 2.871 -3.473 -4.844 1 98.94 88 ALA A O 1
ATOM 655 N N . TYR A 1 89 ? 1.642 -4.02 -3.025 1 98.94 89 TYR A N 1
ATOM 656 C CA . TYR A 1 89 ? 0.414 -4.27 -3.771 1 98.94 89 TYR A CA 1
ATOM 657 C C . TYR A 1 89 ? -0.8 -3.742 -3.014 1 98.94 89 TYR A C 1
ATOM 659 O O . TYR A 1 89 ? -0.726 -3.488 -1.811 1 98.94 89 TYR A O 1
ATOM 667 N N . GLN A 1 90 ? -1.83 -3.533 -3.756 1 98.88 90 GLN A N 1
ATOM 668 C CA . GLN A 1 90 ? -3.172 -3.316 -3.227 1 98.88 90 GLN A CA 1
ATOM 669 C C . GLN A 1 90 ? -4.125 -4.418 -3.678 1 98.88 90 GLN A C 1
ATOM 671 O O . GLN A 1 90 ? -4.109 -4.82 -4.844 1 98.88 90 GLN A O 1
ATOM 676 N N . CYS A 1 91 ? -4.926 -4.891 -2.76 1 98.62 91 CYS A N 1
ATOM 677 C CA . CYS A 1 91 ? -5.965 -5.867 -3.061 1 98.62 91 CYS A CA 1
ATOM 678 C C . CYS A 1 91 ? -7.352 -5.289 -2.791 1 98.62 91 CYS A C 1
ATOM 680 O O . CYS A 1 91 ? -7.586 -4.695 -1.735 1 98.62 91 CYS A O 1
ATOM 682 N N . GLU A 1 92 ? -8.219 -5.414 -3.713 1 97.94 92 GLU A N 1
ATOM 683 C CA . GLU A 1 92 ? -9.617 -5.031 -3.586 1 97.94 92 GLU A CA 1
ATOM 684 C C . GLU A 1 92 ? -10.539 -6.195 -3.93 1 97.94 92 GLU A C 1
ATOM 686 O O . GLU A 1 92 ? -10.188 -7.062 -4.727 1 97.94 92 GLU A O 1
ATOM 691 N N . TYR A 1 93 ? -11.625 -6.113 -3.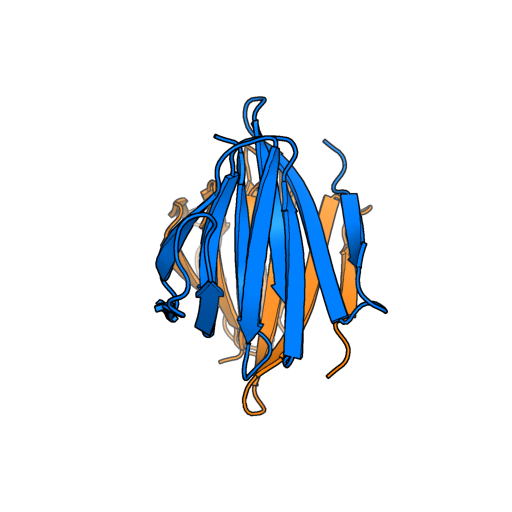283 1 95.5 93 TYR A N 1
ATOM 692 C CA . TYR A 1 93 ? -12.633 -7.117 -3.623 1 95.5 93 TYR A CA 1
ATOM 693 C C . TYR A 1 93 ? -13.578 -6.598 -4.699 1 95.5 93 TYR A C 1
ATOM 695 O O . TYR A 1 93 ? -13.875 -5.402 -4.746 1 95.5 93 TYR A O 1
ATOM 703 N N . LEU A 1 94 ? -13.914 -7.547 -5.473 1 91.38 94 LEU A N 1
ATOM 704 C CA . LEU A 1 94 ? -14.773 -7.199 -6.602 1 91.38 94 LEU A CA 1
ATOM 705 C C . LEU A 1 94 ? -16.219 -7.617 -6.344 1 91.38 94 LEU A C 1
ATOM 707 O O . LEU A 1 94 ? -16.469 -8.578 -5.613 1 91.38 94 LEU A O 1
ATOM 711 N N . MET B 1 1 ? 14.555 -8.227 2.799 1 74.56 1 MET B N 1
ATOM 712 C CA . MET B 1 1 ? 14.672 -7.758 4.176 1 74.56 1 MET B CA 1
ATOM 713 C C . MET B 1 1 ? 13.359 -7.969 4.93 1 74.56 1 MET B C 1
ATOM 715 O O . MET B 1 1 ? 12.297 -8.086 4.316 1 74.56 1 MET B O 1
ATOM 719 N N . PRO B 1 2 ? 13.523 -8.047 6.234 1 92.88 2 PRO B N 1
ATOM 720 C CA . PRO B 1 2 ? 12.266 -8.25 6.957 1 92.88 2 PRO B CA 1
ATOM 721 C C . PRO B 1 2 ? 11.297 -7.082 6.793 1 92.88 2 PRO B C 1
ATOM 723 O O . PRO B 1 2 ? 11.727 -5.93 6.684 1 92.88 2 PRO B O 1
ATOM 726 N N . ILE B 1 3 ? 10.039 -7.383 6.637 1 98.38 3 ILE B N 1
ATOM 727 C CA . ILE B 1 3 ? 8.992 -6.359 6.605 1 98.38 3 ILE B CA 1
ATOM 728 C C . ILE B 1 3 ? 8.695 -5.883 8.023 1 98.38 3 ILE B C 1
ATOM 730 O O . ILE B 1 3 ? 8.414 -6.691 8.914 1 98.38 3 ILE B O 1
ATOM 734 N N . ASP B 1 4 ? 8.734 -4.586 8.219 1 98.5 4 ASP B N 1
ATOM 735 C CA . ASP B 1 4 ? 8.461 -4.012 9.531 1 98.5 4 ASP B CA 1
ATOM 736 C C . ASP B 1 4 ? 7.035 -3.463 9.602 1 98.5 4 ASP B C 1
ATOM 738 O O . ASP B 1 4 ? 6.625 -2.672 8.742 1 98.5 4 ASP B O 1
ATOM 742 N N . HIS B 1 5 ? 6.332 -3.855 10.57 1 98.75 5 HIS B N 1
ATOM 743 C CA . HIS B 1 5 ? 5.016 -3.289 10.844 1 98.75 5 HIS B CA 1
ATOM 744 C C . HIS B 1 5 ? 5.098 -2.182 11.891 1 98.75 5 HIS B C 1
ATOM 746 O O . HIS B 1 5 ? 5.633 -2.389 12.977 1 98.75 5 HIS B O 1
ATOM 752 N N . ASN B 1 6 ? 4.594 -1.002 11.516 1 98.44 6 ASN B N 1
ATOM 753 C CA . ASN B 1 6 ? 4.551 0.129 12.438 1 98.44 6 ASN B CA 1
ATOM 754 C C . ASN B 1 6 ? 3.125 0.638 12.633 1 98.44 6 ASN B C 1
ATOM 756 O O . ASN B 1 6 ? 2.338 0.678 11.688 1 98.44 6 ASN B O 1
ATOM 760 N N . ALA B 1 7 ? 2.812 1.018 13.852 1 98.5 7 ALA B N 1
ATOM 761 C CA . ALA B 1 7 ? 1.507 1.589 14.18 1 98.5 7 ALA B CA 1
ATOM 762 C C . ALA B 1 7 ? 1.656 2.9 14.945 1 98.5 7 ALA B C 1
ATOM 764 O O . ALA B 1 7 ? 2.477 3.004 15.859 1 98.5 7 ALA B O 1
ATOM 765 N N . TYR B 1 8 ? 0.896 3.826 14.508 1 98.06 8 TYR B N 1
ATOM 766 C CA . TYR B 1 8 ? 0.903 5.148 15.117 1 98.06 8 TYR B CA 1
ATOM 767 C C . TYR B 1 8 ? -0.511 5.594 15.477 1 98.06 8 TYR B C 1
ATOM 769 O O . TYR B 1 8 ? -1.489 5.004 15.008 1 98.06 8 TYR B O 1
ATOM 777 N N . PHE B 1 9 ? -0.602 6.727 16.422 1 97.94 9 PHE B N 1
ATOM 778 C CA . PHE B 1 9 ? -1.859 7.395 16.734 1 97.94 9 PHE B CA 1
ATOM 779 C C . PHE B 1 9 ? -2.918 6.383 17.156 1 97.94 9 PHE B C 1
ATOM 781 O O . PHE B 1 9 ? -4.027 6.379 16.609 1 97.94 9 PHE B O 1
ATOM 788 N N . ASP B 1 10 ? -2.643 5.5 18.094 1 97.62 10 ASP B N 1
ATOM 789 C CA . ASP B 1 10 ? -3.557 4.48 18.594 1 97.62 10 ASP B CA 1
ATOM 790 C C . ASP B 1 10 ? -3.996 3.533 17.484 1 97.62 10 ASP B C 1
ATOM 792 O O . ASP B 1 10 ? -5.184 3.227 17.344 1 97.62 10 ASP B O 1
ATOM 796 N N . SER B 1 11 ? -3.146 3.199 16.547 1 98 11 SER B N 1
ATOM 797 C CA . SER B 1 11 ? -3.268 2.225 15.461 1 98 11 SER B CA 1
ATOM 798 C C . SER B 1 11 ? -4.18 2.738 14.359 1 98 11 SER B C 1
ATOM 800 O O . SER B 1 11 ? -4.625 1.966 13.5 1 98 11 SER B O 1
ATOM 802 N N . LYS B 1 12 ? -4.445 4 14.43 1 98.44 12 LYS B N 1
ATOM 803 C CA . LYS B 1 12 ? -5.266 4.586 13.375 1 98.44 12 LYS B CA 1
ATOM 804 C C . LYS B 1 12 ? -4.449 4.824 12.109 1 98.44 12 LYS B C 1
ATOM 806 O O . LYS B 1 12 ? -5.012 5.043 11.031 1 98.44 12 LYS B O 1
ATOM 811 N N . VAL B 1 13 ? -3.172 4.84 12.227 1 98.81 13 VAL B N 1
ATOM 812 C CA . VAL B 1 13 ? -2.227 4.871 11.117 1 98.81 13 VAL B CA 1
ATOM 813 C C . VAL B 1 13 ? -1.265 3.689 11.227 1 98.81 13 VAL B C 1
ATOM 815 O O . VAL B 1 13 ? -0.587 3.521 12.242 1 98.81 13 VAL B O 1
ATOM 818 N N . GLN B 1 14 ? -1.193 2.896 10.211 1 98.94 14 GLN B N 1
ATOM 819 C CA . GLN B 1 14 ? -0.281 1.757 10.203 1 98.94 14 GLN B CA 1
ATOM 820 C C . GLN B 1 14 ? 0.479 1.664 8.891 1 98.94 14 GLN B C 1
ATOM 822 O O . GLN B 1 14 ? -0.064 1.983 7.828 1 98.94 14 GLN B O 1
ATOM 827 N N . SER B 1 15 ? 1.712 1.183 8.938 1 98.81 15 SER B N 1
ATOM 828 C CA . SER B 1 15 ? 2.52 1.026 7.734 1 98.81 15 SER B CA 1
ATOM 829 C C . SER B 1 15 ? 3.309 -0.278 7.762 1 98.81 15 SER B C 1
ATOM 831 O O . SER B 1 15 ? 3.566 -0.831 8.836 1 98.81 15 SER B O 1
ATOM 833 N N . LEU B 1 16 ? 3.586 -0.783 6.656 1 98.88 16 LEU B N 1
ATOM 834 C CA . LEU B 1 16 ? 4.559 -1.837 6.387 1 98.88 16 LEU B CA 1
ATOM 835 C C . LEU B 1 16 ? 5.766 -1.282 5.637 1 98.88 16 LEU B C 1
ATOM 837 O O . LEU B 1 16 ? 5.613 -0.667 4.578 1 98.88 16 LEU B O 1
ATOM 841 N N . ALA B 1 17 ? 6.922 -1.479 6.207 1 98.69 17 ALA B N 1
ATOM 842 C CA . ALA B 1 17 ? 8.125 -0.912 5.609 1 98.69 17 ALA B CA 1
ATOM 843 C C . ALA B 1 17 ? 9.094 -2.01 5.172 1 98.69 17 ALA B C 1
ATOM 845 O O . ALA B 1 17 ? 9.195 -3.051 5.828 1 98.69 17 ALA B O 1
ATOM 846 N N . SER B 1 18 ? 9.75 -1.772 4.066 1 98.31 18 SER B N 1
ATOM 847 C CA . SER B 1 18 ? 10.789 -2.664 3.555 1 98.31 18 SER B CA 1
ATOM 848 C C . SER B 1 18 ? 11.797 -1.905 2.697 1 98.31 18 SER B C 1
ATOM 850 O O . SER B 1 18 ? 11.898 -0.681 2.793 1 98.31 18 SER B O 1
ATOM 852 N N . GLU B 1 19 ? 12.602 -2.674 2.006 1 97.19 19 GLU B N 1
ATOM 853 C CA . GLU B 1 19 ? 13.656 -2.094 1.175 1 97.19 19 GLU B CA 1
ATOM 854 C C . GLU B 1 19 ? 13.734 -2.787 -0.182 1 97.19 19 GLU B C 1
ATOM 856 O O . GLU B 1 19 ? 13.609 -4.012 -0.268 1 97.19 19 GLU B O 1
ATOM 861 N N . ARG B 1 20 ? 13.883 -1.917 -1.203 1 94.69 20 ARG B N 1
ATOM 862 C CA . ARG B 1 20 ? 14.086 -2.432 -2.555 1 94.69 20 ARG B CA 1
ATOM 863 C C . ARG B 1 20 ? 15.281 -1.77 -3.223 1 94.69 20 ARG B C 1
ATOM 865 O O . ARG B 1 20 ? 15.312 -0.547 -3.381 1 94.69 20 ARG B O 1
ATOM 872 N N . HIS B 1 21 ? 16.25 -2.553 -3.604 1 92.69 21 HIS B N 1
ATOM 873 C CA . HIS B 1 21 ? 17.469 -2.057 -4.234 1 92.69 21 HIS B CA 1
ATOM 874 C C . HIS B 1 21 ? 18.156 -1.012 -3.363 1 92.69 21 HIS B C 1
ATOM 876 O O . HIS B 1 21 ? 18.594 0.034 -3.857 1 92.69 21 HIS B O 1
ATOM 882 N N . GLY B 1 22 ? 18.109 -1.246 -2.094 1 92.19 22 GLY B N 1
ATOM 883 C CA . GLY B 1 22 ? 18.812 -0.4 -1.146 1 92.19 22 GLY B CA 1
ATOM 884 C C . GLY B 1 22 ? 18.031 0.83 -0.739 1 92.19 22 GLY B C 1
ATOM 885 O O . GLY B 1 22 ? 18.516 1.667 0.019 1 92.19 22 GLY B O 1
ATOM 886 N N . ARG B 1 23 ? 16.859 0.988 -1.22 1 94.62 23 ARG B N 1
ATOM 887 C CA . ARG B 1 23 ? 16.016 2.143 -0.9 1 94.62 23 ARG B CA 1
ATOM 888 C C . ARG B 1 23 ? 14.797 1.726 -0.091 1 94.62 23 ARG B C 1
ATOM 890 O O . ARG B 1 23 ? 14.055 0.821 -0.491 1 94.62 23 ARG B O 1
ATOM 897 N N . LYS B 1 24 ? 14.578 2.445 0.938 1 96.44 24 LYS B N 1
ATOM 898 C CA . LYS B 1 24 ? 13.453 2.135 1.812 1 96.44 24 LYS B CA 1
ATOM 899 C C . LYS B 1 24 ? 12.133 2.623 1.21 1 96.44 24 LYS B C 1
ATOM 901 O O . LYS B 1 24 ? 12.102 3.645 0.522 1 96.44 24 LYS B O 1
ATOM 906 N N . PHE B 1 25 ? 11.125 1.883 1.473 1 98.19 25 PHE B N 1
ATOM 907 C CA . PHE B 1 25 ? 9.766 2.305 1.135 1 98.19 25 PHE B CA 1
ATOM 908 C C . PHE B 1 25 ? 8.758 1.728 2.119 1 98.19 25 PHE B C 1
ATOM 910 O O . PHE B 1 25 ? 9.07 0.798 2.865 1 98.19 25 PHE B O 1
ATOM 917 N N . SER B 1 26 ? 7.535 2.301 2.104 1 98.69 26 SER B N 1
ATOM 918 C CA . SER B 1 26 ? 6.457 1.733 2.908 1 98.69 26 SER B CA 1
ATOM 919 C C . SER B 1 26 ? 5.102 1.938 2.238 1 98.69 26 SER B C 1
ATOM 921 O O . SER B 1 26 ? 4.949 2.814 1.386 1 98.69 26 SER B O 1
ATOM 923 N N . VAL B 1 27 ? 4.227 1.067 2.562 1 98.94 27 VAL B N 1
ATOM 924 C CA . VAL B 1 27 ? 2.807 1.257 2.281 1 98.94 27 VAL B CA 1
ATOM 925 C C . VAL B 1 27 ? 2.012 1.229 3.584 1 98.94 27 VAL B C 1
ATOM 927 O O . VAL B 1 27 ? 2.408 0.567 4.547 1 98.94 27 VAL B O 1
ATOM 930 N N . GLY B 1 28 ? 0.916 1.921 3.561 1 98.88 28 GLY B N 1
ATOM 931 C CA . GLY B 1 28 ? 0.142 1.955 4.793 1 98.88 28 GLY B CA 1
ATOM 932 C C . GLY B 1 28 ? -1.274 2.461 4.59 1 98.88 28 GLY B C 1
ATOM 933 O O . GLY B 1 28 ? -1.696 2.711 3.461 1 98.88 28 GLY B O 1
ATOM 934 N N . ILE B 1 29 ? -2.031 2.463 5.695 1 98.94 29 ILE B N 1
ATOM 935 C CA . ILE B 1 29 ? -3.395 2.984 5.73 1 98.94 29 ILE B CA 1
ATOM 936 C C . ILE B 1 29 ? -3.498 4.074 6.793 1 98.94 29 ILE B C 1
ATOM 938 O O . ILE B 1 29 ? -2.975 3.926 7.902 1 98.94 29 ILE B O 1
ATOM 942 N N . ILE B 1 30 ? -4.02 5.156 6.398 1 98.81 30 ILE B N 1
ATOM 943 C CA . ILE B 1 30 ? -4.426 6.219 7.309 1 98.81 30 ILE B CA 1
ATOM 944 C C . ILE B 1 30 ? -5.941 6.195 7.492 1 98.81 30 ILE B C 1
ATOM 946 O O . ILE B 1 30 ? -6.691 6.375 6.531 1 98.81 30 ILE B O 1
ATOM 950 N N . SER B 1 31 ? -6.395 5.957 8.734 1 98.69 31 SER B N 1
ATOM 951 C CA . SER B 1 31 ? -7.824 5.953 9.023 1 98.69 31 SER B CA 1
ATOM 952 C C . SER B 1 31 ? -8.398 7.367 9 1 98.69 31 SER B C 1
ATOM 954 O O . SER B 1 31 ? -7.656 8.344 9.117 1 98.69 31 SER B O 1
ATOM 956 N N . ALA B 1 32 ? -9.688 7.477 8.797 1 98.25 32 ALA B N 1
ATOM 957 C CA . ALA B 1 32 ? -10.367 8.766 8.828 1 98.25 32 ALA B CA 1
ATOM 958 C C . ALA B 1 32 ? -9.969 9.562 10.07 1 98.25 32 ALA B C 1
ATOM 960 O O . ALA B 1 32 ? -9.945 9.031 11.18 1 98.25 32 ALA B O 1
ATOM 961 N N . GLY B 1 33 ? -9.594 10.805 9.883 1 98.31 33 GLY B N 1
ATOM 962 C CA . GLY B 1 33 ? -9.125 11.664 10.961 1 98.31 33 GLY B CA 1
ATOM 963 C C . GLY B 1 33 ? -8.125 12.711 10.492 1 98.31 33 GLY B C 1
ATOM 964 O O . GLY B 1 33 ? -7.969 12.93 9.289 1 98.31 33 GLY B O 1
ATOM 965 N N . ALA B 1 34 ? -7.594 13.43 11.398 1 98.69 34 ALA B N 1
ATOM 966 C CA . ALA B 1 34 ? -6.551 14.43 11.156 1 98.69 34 ALA B CA 1
ATOM 967 C C . ALA B 1 34 ? -5.301 14.117 11.977 1 98.69 34 ALA B C 1
ATOM 969 O O . ALA B 1 34 ? -5.391 13.766 13.156 1 98.69 34 ALA B O 1
ATOM 970 N N . TYR B 1 35 ? -4.121 14.219 11.273 1 98.69 35 TYR B N 1
ATOM 971 C CA . TYR B 1 35 ? -2.871 13.82 11.914 1 98.69 35 TYR B CA 1
ATOM 972 C C . TYR B 1 35 ? -1.736 14.758 11.531 1 98.69 35 TYR B C 1
ATOM 974 O O . TYR B 1 35 ? -1.777 15.391 10.469 1 98.69 35 TYR B O 1
ATOM 982 N N . HIS B 1 36 ? -0.709 14.766 12.398 1 98.38 36 HIS B N 1
ATOM 983 C CA . HIS B 1 36 ? 0.557 15.422 12.078 1 98.38 36 HIS B CA 1
ATOM 984 C C . HIS B 1 36 ? 1.688 14.398 11.977 1 98.38 36 HIS B C 1
ATOM 986 O O . HIS B 1 36 ? 1.854 13.562 12.859 1 98.38 36 HIS B O 1
ATOM 992 N N . PHE B 1 37 ? 2.418 14.539 10.859 1 97.94 37 PHE B N 1
ATOM 993 C CA . PHE B 1 37 ? 3.582 13.688 10.664 1 97.94 37 PHE B CA 1
ATOM 994 C C . PHE B 1 37 ? 4.859 14.516 10.617 1 97.94 37 PHE B C 1
ATOM 996 O O . PHE B 1 37 ? 4.895 15.57 9.984 1 97.94 37 PHE B O 1
ATOM 1003 N N . GLY B 1 38 ? 5.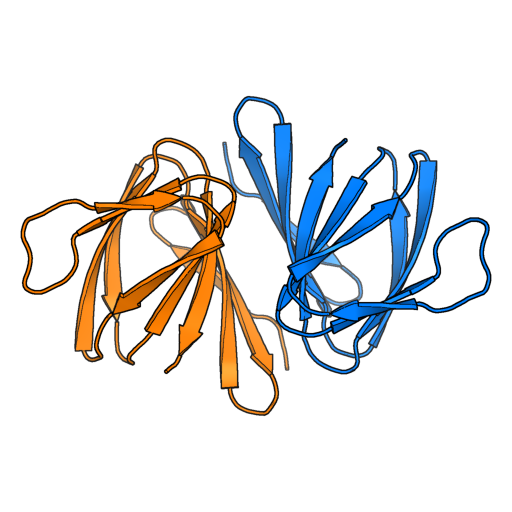879 13.992 11.242 1 96.88 38 GLY B N 1
ATOM 1004 C CA . GLY B 1 38 ? 7.215 14.539 11.078 1 96.88 38 GLY B CA 1
ATOM 1005 C C . GLY B 1 38 ? 8.078 13.734 10.133 1 96.88 38 GLY B C 1
ATOM 1006 O O . GLY B 1 38 ? 7.867 12.531 9.961 1 96.88 38 GLY B O 1
ATOM 1007 N N . THR B 1 39 ? 9.008 14.43 9.484 1 95.56 39 THR B N 1
ATOM 1008 C CA . THR B 1 39 ? 9.93 13.742 8.586 1 95.56 39 THR B CA 1
ATOM 1009 C C . THR B 1 39 ? 11.383 14 9 1 95.56 39 THR B C 1
ATOM 1011 O O . THR B 1 39 ? 11.742 15.125 9.344 1 95.56 39 THR B O 1
ATOM 1014 N N . ALA B 1 40 ? 12.195 12.984 9.062 1 95.81 40 ALA B N 1
ATOM 1015 C CA . ALA B 1 40 ? 13.641 13.117 9.211 1 95.81 40 ALA B CA 1
ATOM 1016 C C . ALA B 1 40 ? 14.32 13.242 7.852 1 95.81 40 ALA B C 1
ATOM 1018 O O . ALA B 1 40 ? 15.188 14.102 7.656 1 95.81 40 ALA B O 1
ATOM 1019 N N . ALA B 1 41 ? 13.922 12.438 6.898 1 96.25 41 ALA B N 1
ATOM 1020 C CA . ALA B 1 41 ? 14.383 12.469 5.512 1 96.25 41 ALA B CA 1
ATOM 1021 C C . ALA B 1 41 ? 13.281 12.984 4.582 1 96.25 41 ALA B C 1
ATOM 1023 O O . ALA B 1 41 ? 12.102 12.922 4.914 1 96.25 41 ALA B O 1
ATOM 1024 N N . ALA B 1 42 ? 13.766 13.508 3.457 1 97.56 42 ALA B N 1
ATOM 1025 C CA . ALA B 1 42 ? 12.781 13.898 2.451 1 97.56 42 ALA B CA 1
ATOM 1026 C C . ALA B 1 42 ? 11.984 12.688 1.974 1 97.56 42 ALA B C 1
ATOM 1028 O O . ALA B 1 42 ? 12.547 11.617 1.739 1 97.56 42 ALA B O 1
ATOM 1029 N N . GLU B 1 43 ? 10.711 12.852 1.824 1 97.69 43 GLU B N 1
ATOM 1030 C CA . GLU B 1 43 ? 9.836 11.734 1.471 1 97.69 43 GLU B CA 1
ATOM 1031 C C . GLU B 1 43 ? 8.875 12.125 0.353 1 97.69 43 GLU B C 1
ATOM 1033 O O . GLU B 1 43 ? 8.57 13.305 0.168 1 97.69 43 GLU B O 1
ATOM 1038 N N . ARG B 1 44 ? 8.469 11.211 -0.387 1 98.38 44 ARG B N 1
ATOM 1039 C CA . ARG B 1 44 ? 7.34 11.305 -1.312 1 98.38 44 ARG B CA 1
ATOM 1040 C C . ARG B 1 44 ? 6.176 10.438 -0.85 1 98.38 44 ARG B C 1
ATOM 1042 O O . ARG B 1 44 ? 6.34 9.234 -0.635 1 98.38 44 ARG B O 1
ATOM 1049 N N . MET B 1 45 ? 5.039 11.07 -0.675 1 98.75 45 MET B N 1
ATOM 1050 C CA . MET B 1 45 ? 3.789 10.398 -0.344 1 98.75 45 MET B CA 1
ATOM 1051 C C . MET B 1 45 ? 2.914 10.234 -1.583 1 98.75 45 MET B C 1
ATOM 1053 O O . MET B 1 45 ? 2.574 11.219 -2.242 1 98.75 45 MET B O 1
ATOM 1057 N N . THR B 1 46 ? 2.609 9.078 -1.949 1 98.81 46 THR B N 1
ATOM 1058 C CA . THR B 1 46 ? 1.689 8.789 -3.043 1 98.81 46 THR B CA 1
ATOM 1059 C C . THR B 1 46 ? 0.387 8.195 -2.514 1 98.81 46 THR B C 1
ATOM 1061 O O . THR B 1 46 ? 0.405 7.242 -1.734 1 98.81 46 THR B O 1
ATOM 1064 N N . VAL B 1 47 ? -0.709 8.797 -2.945 1 98.88 47 VAL B N 1
ATOM 1065 C CA . VAL B 1 47 ? -1.994 8.234 -2.541 1 98.88 47 VAL B CA 1
ATOM 1066 C C . VAL B 1 47 ? -2.324 7.027 -3.412 1 98.88 47 VAL B C 1
ATOM 1068 O O . VAL B 1 47 ? -2.453 7.148 -4.633 1 98.88 47 VAL B O 1
ATOM 1071 N N . VAL B 1 48 ? -2.455 5.895 -2.82 1 98.88 48 VAL B N 1
ATOM 1072 C CA . VAL B 1 48 ? -2.713 4.648 -3.537 1 98.88 48 VAL B CA 1
ATOM 1073 C C . VAL B 1 48 ? -4.211 4.508 -3.801 1 98.88 48 VAL B C 1
ATOM 1075 O O . VAL B 1 48 ? -4.621 4.18 -4.918 1 98.88 48 VAL B O 1
ATOM 1078 N N . SER B 1 49 ? -5.02 4.656 -2.818 1 98.56 49 SER B N 1
ATOM 1079 C CA . SER B 1 49 ? -6.473 4.684 -2.949 1 98.56 49 SER B CA 1
ATOM 1080 C C . SER B 1 49 ? -7.109 5.566 -1.879 1 98.56 49 SER B C 1
ATOM 1082 O O . SER B 1 49 ? -6.531 5.77 -0.81 1 98.56 49 SER B O 1
ATOM 1084 N N . GLY B 1 50 ? -8.312 6.109 -2.148 1 98.06 50 GLY B N 1
ATOM 1085 C CA . GLY B 1 50 ? -8.93 7.117 -1.305 1 98.06 50 GLY B CA 1
ATOM 1086 C C . GLY B 1 50 ? -8.508 8.531 -1.657 1 98.06 50 GLY B C 1
ATOM 1087 O O . GLY B 1 50 ? -8.406 8.875 -2.836 1 98.06 50 GLY B O 1
ATOM 1088 N N . MET B 1 51 ? -8.375 9.32 -0.544 1 98.62 51 MET B N 1
ATOM 1089 C CA . MET B 1 51 ? -8 10.719 -0.697 1 98.62 51 MET B CA 1
ATOM 1090 C C . MET B 1 51 ? -7.336 11.242 0.57 1 98.62 51 MET B C 1
ATOM 1092 O O . MET B 1 51 ? -7.816 11 1.678 1 98.62 51 MET B O 1
ATOM 1096 N N . LEU B 1 52 ? -6.23 11.914 0.333 1 98.75 52 LEU B N 1
ATOM 1097 C CA . LEU B 1 52 ? -5.621 12.648 1.434 1 98.75 52 LEU B CA 1
ATOM 1098 C C . LEU B 1 52 ? -5.727 14.156 1.199 1 98.75 52 LEU B C 1
ATOM 1100 O O . LEU B 1 52 ? -5.598 14.625 0.065 1 98.75 52 LEU B O 1
ATOM 1104 N N . THR B 1 53 ? -5.996 14.875 2.188 1 98.88 53 THR B N 1
ATOM 1105 C CA . THR B 1 53 ? -5.855 16.328 2.207 1 98.88 53 THR B CA 1
ATOM 1106 C C . THR B 1 53 ? -4.668 16.734 3.07 1 98.88 53 THR B C 1
ATOM 1108 O O . THR B 1 53 ? -4.605 16.406 4.258 1 98.88 53 THR B O 1
ATOM 1111 N N . ALA B 1 54 ? -3.791 17.469 2.43 1 98.75 54 ALA B N 1
ATOM 1112 C CA . ALA B 1 54 ? -2.551 17.719 3.16 1 98.75 54 ALA B CA 1
ATOM 1113 C C . ALA B 1 54 ? -2.23 19.203 3.207 1 98.75 54 ALA B C 1
ATOM 1115 O O . ALA B 1 54 ? -2.543 19.938 2.27 1 98.75 54 ALA B O 1
ATOM 1116 N N . LYS B 1 55 ? -1.738 19.594 4.242 1 98.44 55 LYS B N 1
ATOM 1117 C CA . LYS B 1 55 ? -1.105 20.906 4.438 1 98.44 55 LYS B CA 1
ATOM 1118 C C . LYS B 1 55 ? 0.402 20.75 4.625 1 98.44 55 LYS B C 1
ATOM 1120 O O . LYS B 1 55 ? 0.856 20.188 5.625 1 98.44 55 LYS B O 1
ATOM 1125 N N . LEU B 1 56 ? 1.147 21.297 3.662 1 97.19 56 LEU B N 1
ATOM 1126 C CA . LEU B 1 56 ? 2.59 21.094 3.629 1 97.19 56 LEU B CA 1
ATOM 1127 C C . LEU B 1 56 ? 3.332 22.281 4.23 1 97.19 56 LEU B C 1
ATOM 1129 O O . LEU B 1 56 ? 2.781 23.375 4.332 1 97.19 56 LEU B O 1
ATOM 1133 N N . VAL B 1 57 ? 4.504 22.016 4.59 1 93.81 57 VAL B N 1
ATOM 1134 C CA . VAL B 1 57 ? 5.328 23.062 5.191 1 93.81 57 VAL B CA 1
ATOM 1135 C C . VAL B 1 57 ? 5.449 24.234 4.234 1 93.81 57 VAL B C 1
ATOM 1137 O O . VAL B 1 57 ? 5.605 24.047 3.025 1 93.81 57 VAL B O 1
ATOM 1140 N N . GLY B 1 58 ? 5.383 25.453 4.738 1 91.69 58 GLY B N 1
ATOM 1141 C CA . GLY B 1 58 ? 5.512 26.672 3.943 1 91.69 58 GLY B CA 1
ATOM 1142 C C . GLY B 1 58 ? 4.188 27.172 3.398 1 91.69 58 GLY B C 1
ATOM 1143 O O . GLY B 1 58 ? 4.129 28.219 2.76 1 91.69 58 GLY B O 1
ATOM 1144 N N . SER B 1 59 ? 3.166 26.312 3.557 1 90.88 59 SER B N 1
ATOM 1145 C CA . SER B 1 59 ? 1.851 26.719 3.07 1 90.88 59 SER B CA 1
ATOM 1146 C C . SER B 1 59 ? 0.778 26.5 4.133 1 90.88 59 SER B C 1
ATOM 1148 O O . SER B 1 59 ? 0.845 25.547 4.902 1 90.88 59 SER B O 1
ATOM 1150 N N . ASP B 1 60 ? -0.231 27.375 4.133 1 93.75 60 ASP B N 1
ATOM 1151 C CA . ASP B 1 60 ? -1.373 27.219 5.027 1 93.75 60 ASP B CA 1
ATOM 1152 C C . ASP B 1 60 ? -2.57 26.625 4.285 1 93.75 60 ASP B C 1
ATOM 1154 O O . ASP B 1 60 ? -3.658 26.5 4.852 1 93.75 60 ASP B O 1
ATOM 1158 N N . GLU B 1 61 ? -2.318 26.312 3.127 1 97.56 61 GLU B N 1
ATOM 1159 C CA . GLU B 1 61 ? -3.42 25.812 2.307 1 97.56 61 GLU B CA 1
ATOM 1160 C C . GLU B 1 61 ? -3.527 24.297 2.391 1 97.56 61 GLU B C 1
A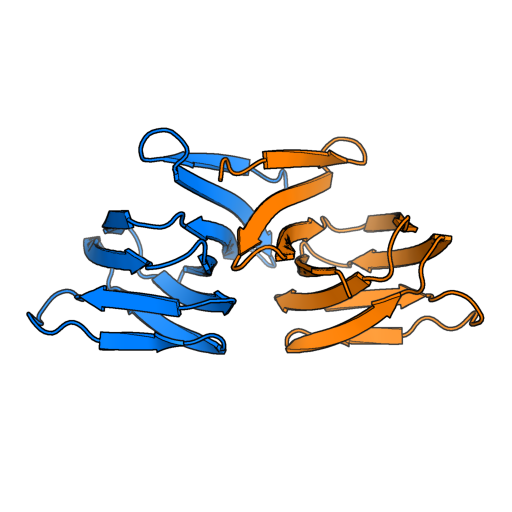TOM 1162 O O . GLU B 1 61 ? -2.514 23.594 2.367 1 97.56 61 GLU B O 1
ATOM 1167 N N . TRP B 1 62 ? -4.719 23.891 2.539 1 98.44 62 TRP B N 1
ATOM 1168 C CA . TRP B 1 62 ? -5.004 22.469 2.41 1 98.44 62 TRP B CA 1
ATOM 1169 C C . TRP B 1 62 ? -5.242 22.094 0.953 1 98.44 62 TRP B C 1
ATOM 1171 O O . TRP B 1 62 ? -6.055 22.719 0.268 1 98.44 62 TRP B O 1
ATOM 1181 N N . VAL B 1 63 ? -4.543 21.094 0.516 1 98.5 63 VAL B N 1
ATOM 1182 C CA . VAL B 1 63 ? -4.656 20.641 -0.869 1 98.5 63 VAL B CA 1
ATOM 1183 C C . VAL B 1 63 ? -5.137 19.203 -0.907 1 98.5 63 VAL B C 1
ATOM 1185 O O . VAL B 1 63 ? -4.672 18.359 -0.128 1 98.5 63 VAL B O 1
ATOM 1188 N N . ASN B 1 64 ? -6.043 18.906 -1.826 1 98.81 64 ASN B N 1
ATOM 1189 C CA . ASN B 1 64 ? -6.547 17.547 -2.004 1 98.81 64 ASN B CA 1
ATOM 1190 C C . ASN B 1 64 ? -5.648 16.734 -2.93 1 98.81 64 ASN B C 1
ATOM 1192 O O . ASN B 1 64 ? -5.285 17.203 -4.012 1 98.81 64 ASN B O 1
ATOM 1196 N N . TYR B 1 65 ? -5.344 15.531 -2.533 1 98.81 65 TYR B N 1
ATOM 1197 C CA . TYR B 1 65 ? -4.594 14.562 -3.324 1 98.81 65 TYR B CA 1
ATOM 1198 C C . TYR B 1 65 ? -5.383 13.273 -3.498 1 98.81 65 TYR B C 1
ATOM 1200 O O . TYR B 1 65 ? -5.406 12.422 -2.602 1 98.81 65 TYR B O 1
ATOM 1208 N N . PRO B 1 66 ? -5.98 13.148 -4.621 1 98.69 66 PRO B N 1
ATOM 1209 C CA . PRO B 1 66 ? -6.695 11.891 -4.871 1 98.69 66 PRO B CA 1
ATOM 1210 C C . PRO B 1 66 ? -5.758 10.742 -5.227 1 98.69 66 PRO B C 1
ATOM 1212 O O . PRO B 1 66 ? -4.566 10.961 -5.465 1 98.69 66 PRO B O 1
ATOM 1215 N N . ALA B 1 67 ? -6.359 9.578 -5.266 1 98.5 67 ALA B N 1
ATOM 1216 C CA . ALA B 1 67 ? -5.609 8.383 -5.648 1 98.5 67 ALA B CA 1
ATOM 1217 C C . ALA B 1 67 ? -4.805 8.625 -6.918 1 98.5 67 ALA B C 1
ATOM 1219 O O . ALA B 1 67 ? -5.301 9.227 -7.871 1 98.5 67 ALA B O 1
ATOM 1220 N N . GLY B 1 68 ? -3.592 8.117 -6.875 1 97.94 68 GLY B N 1
ATOM 1221 C CA . GLY B 1 68 ? -2.717 8.25 -8.023 1 97.94 68 GLY B CA 1
ATOM 1222 C C . GLY B 1 68 ? -1.883 9.516 -8 1 97.94 68 GLY B C 1
ATOM 1223 O O . GLY B 1 68 ? -0.966 9.68 -8.812 1 97.94 68 GLY B O 1
ATOM 1224 N N . THR B 1 69 ? -2.131 10.477 -7.105 1 98.62 69 THR B N 1
ATOM 1225 C CA . THR B 1 69 ? -1.351 11.703 -7 1 98.62 69 THR B CA 1
ATOM 1226 C C . THR B 1 69 ? -0.336 11.602 -5.863 1 98.62 69 THR B C 1
ATOM 1228 O O . THR B 1 69 ? -0.404 10.68 -5.043 1 98.62 69 THR B O 1
ATOM 1231 N N . ALA B 1 70 ? 0.592 12.531 -5.867 1 98.69 70 ALA B N 1
ATOM 1232 C CA . ALA B 1 70 ? 1.68 12.477 -4.895 1 98.69 70 ALA B CA 1
ATOM 1233 C C . ALA B 1 70 ? 2.082 13.875 -4.438 1 98.69 70 ALA B C 1
ATOM 1235 O O . ALA B 1 70 ? 1.792 14.867 -5.113 1 98.69 70 ALA B O 1
ATOM 1236 N N . PHE B 1 71 ? 2.631 13.977 -3.305 1 98.56 71 PHE B N 1
ATOM 1237 C CA . PHE B 1 71 ? 3.289 15.188 -2.816 1 98.56 71 PHE B CA 1
ATOM 1238 C C . PHE B 1 71 ? 4.602 14.844 -2.119 1 98.56 71 PHE B C 1
ATOM 1240 O O . PHE B 1 71 ? 4.793 13.711 -1.673 1 98.56 71 PHE B O 1
ATOM 1247 N N . GLU B 1 72 ? 5.504 15.805 -2.055 1 98.06 72 GLU B N 1
ATOM 1248 C CA . GLU B 1 72 ? 6.801 15.617 -1.411 1 98.06 72 GLU B CA 1
ATOM 1249 C C . GLU B 1 72 ? 6.93 16.5 -0.168 1 98.06 72 GLU B C 1
ATOM 1251 O O . GLU B 1 72 ? 6.422 17.625 -0.138 1 98.06 72 GLU B O 1
ATOM 1256 N N . VAL B 1 73 ? 7.547 15.945 0.775 1 97.62 73 VAL B N 1
ATOM 1257 C CA . VAL B 1 73 ? 7.812 16.641 2.025 1 97.62 73 VAL B CA 1
ATOM 1258 C C . VAL B 1 73 ? 9.32 16.75 2.258 1 97.62 73 VAL B C 1
ATOM 1260 O O . VAL B 1 73 ? 10.023 15.734 2.199 1 97.62 73 VAL B O 1
ATOM 1263 N N . PRO B 1 74 ? 9.852 17.938 2.578 1 97.06 74 PRO B N 1
ATOM 1264 C CA . PRO B 1 74 ? 11.305 18.062 2.773 1 97.06 74 PRO B CA 1
ATOM 1265 C C . PRO B 1 74 ? 11.789 17.406 4.059 1 97.06 74 PRO B C 1
ATOM 1267 O O . PRO B 1 74 ? 10.977 17.094 4.941 1 97.06 74 PRO B O 1
ATOM 1270 N N . ALA B 1 75 ? 13.117 17.156 4.094 1 96.88 75 ALA B N 1
ATOM 1271 C CA . ALA B 1 75 ? 13.727 16.609 5.309 1 96.88 75 ALA B CA 1
ATOM 1272 C C . ALA B 1 75 ? 13.555 17.578 6.48 1 96.88 75 ALA B C 1
ATOM 1274 O O . ALA B 1 75 ? 13.453 18.781 6.289 1 96.88 75 ALA B O 1
ATOM 1275 N N . ASN B 1 76 ? 13.602 16.859 7.645 1 96.69 76 ASN B N 1
ATOM 1276 C CA . ASN B 1 76 ? 13.555 17.625 8.891 1 96.69 76 ASN B CA 1
ATOM 1277 C C . ASN B 1 76 ? 12.391 18.609 8.898 1 96.69 76 ASN B C 1
ATOM 1279 O O . ASN B 1 76 ? 12.594 19.797 9.156 1 96.69 76 ASN B O 1
ATOM 1283 N N . SER B 1 77 ? 11.258 18.141 8.578 1 96.62 77 SER B N 1
ATOM 1284 C CA . SER B 1 77 ? 10.031 18.906 8.492 1 96.62 77 SER B CA 1
ATOM 1285 C C . SER B 1 77 ? 8.82 18.094 8.945 1 96.62 77 SER B C 1
ATOM 1287 O O . SER B 1 77 ? 8.93 17.281 9.859 1 96.62 77 SER B O 1
ATOM 1289 N N . GLY B 1 78 ? 7.645 18.422 8.414 1 95.88 78 GLY B N 1
ATOM 1290 C CA . GLY B 1 78 ? 6.398 17.75 8.734 1 95.88 78 GLY B CA 1
ATOM 1291 C C . GLY B 1 78 ? 5.23 18.219 7.891 1 95.88 78 GLY B C 1
ATOM 1292 O O . GLY B 1 78 ? 5.387 19.062 7.016 1 95.88 78 GLY B O 1
ATOM 1293 N N . PHE B 1 79 ? 4.203 17.531 8.094 1 98 79 PHE B N 1
ATOM 1294 C CA . PHE B 1 79 ? 2.998 17.906 7.359 1 98 79 PHE B CA 1
ATOM 1295 C C . PHE B 1 79 ? 1.749 17.453 8.109 1 98 79 PHE B C 1
ATOM 1297 O O . PHE B 1 79 ? 1.813 16.547 8.945 1 98 79 PHE B O 1
ATOM 1304 N N . ASP B 1 80 ? 0.716 18.109 7.832 1 98.44 80 ASP B N 1
ATOM 1305 C CA . ASP B 1 80 ? -0.598 17.719 8.328 1 98.44 80 ASP B CA 1
ATOM 1306 C C . ASP B 1 80 ? -1.398 16.984 7.246 1 98.44 80 ASP B C 1
ATOM 1308 O O . ASP B 1 80 ? -1.354 17.375 6.078 1 98.44 80 ASP B O 1
ATOM 1312 N N . VAL B 1 81 ? -2.1 16 7.707 1 98.5 81 VAL B N 1
ATOM 1313 C CA . VAL B 1 81 ? -2.939 15.289 6.746 1 98.5 81 VAL B CA 1
ATOM 1314 C C . VAL B 1 81 ? -4.32 15.047 7.352 1 98.5 81 VAL B C 1
ATOM 1316 O O . VAL B 1 81 ? -4.453 14.883 8.57 1 98.5 81 VAL B O 1
ATOM 1319 N N . LYS B 1 82 ? -5.246 15.086 6.477 1 98.56 82 LYS B N 1
ATOM 1320 C CA . LYS B 1 82 ? -6.605 14.656 6.789 1 98.56 82 LYS B CA 1
ATOM 1321 C C . LYS B 1 82 ? -7.074 13.57 5.824 1 98.56 82 LYS B C 1
ATOM 1323 O O . LYS B 1 82 ? -6.73 13.602 4.641 1 98.56 82 LYS B O 1
ATOM 1328 N N . ALA B 1 83 ? -7.82 12.68 6.34 1 98.62 83 ALA B N 1
ATOM 1329 C CA . ALA B 1 83 ? -8.547 11.703 5.523 1 98.62 83 ALA B CA 1
ATOM 1330 C C . ALA B 1 83 ? -10.008 11.609 5.957 1 98.62 83 ALA B C 1
ATOM 1332 O O . ALA B 1 83 ? -10.297 11.477 7.148 1 98.62 83 ALA B O 1
ATOM 1333 N N . ALA B 1 84 ? -10.906 11.68 5.035 1 98.19 84 ALA B N 1
ATOM 1334 C CA . ALA B 1 84 ? -12.328 11.523 5.344 1 98.19 84 ALA B CA 1
ATOM 1335 C C . ALA B 1 84 ? -12.703 10.055 5.484 1 98.19 84 ALA B C 1
ATOM 1337 O O . ALA B 1 84 ? -13.688 9.719 6.141 1 98.19 84 ALA B O 1
ATOM 1338 N N . THR B 1 85 ? -12.016 9.195 4.836 1 98.06 85 THR B N 1
ATOM 1339 C CA . THR B 1 85 ? -12.148 7.738 4.883 1 98.06 85 THR B CA 1
ATOM 1340 C C . THR B 1 85 ? -10.773 7.078 4.949 1 98.06 85 THR B C 1
ATOM 1342 O O . THR B 1 85 ? -9.75 7.727 4.719 1 98.06 85 THR B O 1
ATOM 1345 N N . ASP B 1 86 ? -10.766 5.793 5.344 1 98.75 86 ASP B N 1
ATOM 1346 C CA . ASP B 1 86 ? -9.492 5.082 5.34 1 98.75 86 ASP B CA 1
ATOM 1347 C C . ASP B 1 86 ? -8.812 5.18 3.977 1 98.75 86 ASP B C 1
ATOM 1349 O O . ASP B 1 86 ? -9.422 4.883 2.947 1 98.75 86 ASP B O 1
ATOM 1353 N N . THR B 1 87 ? -7.609 5.605 3.945 1 98.75 87 THR B N 1
ATOM 1354 C CA . THR B 1 87 ? -6.867 5.906 2.725 1 98.75 87 THR B CA 1
ATOM 1355 C C . THR B 1 87 ? -5.531 5.168 2.709 1 98.75 87 THR B C 1
ATOM 1357 O O . THR B 1 87 ? -4.809 5.168 3.707 1 98.75 87 THR B O 1
ATOM 1360 N N . ALA B 1 88 ? -5.277 4.488 1.632 1 98.94 88 ALA B N 1
ATOM 1361 C CA . ALA B 1 88 ? -4.008 3.791 1.463 1 98.94 88 ALA B CA 1
ATOM 1362 C C . ALA B 1 88 ? -2.961 4.699 0.822 1 98.94 88 ALA B C 1
ATOM 1364 O O . ALA B 1 88 ? -3.275 5.477 -0.082 1 98.94 88 ALA B O 1
ATOM 1365 N N . TYR B 1 89 ? -1.691 4.586 1.271 1 98.94 89 TYR B N 1
ATOM 1366 C CA . TYR B 1 89 ? -0.607 5.414 0.751 1 98.94 89 TYR B CA 1
ATOM 1367 C C . TYR B 1 89 ? 0.678 4.605 0.616 1 98.94 89 TYR B C 1
ATOM 1369 O O . TYR B 1 89 ? 0.807 3.529 1.203 1 98.94 89 TYR B O 1
ATOM 1377 N N . GLN B 1 90 ? 1.533 5.117 -0.198 1 98.81 90 GLN B N 1
ATOM 1378 C CA . GLN B 1 90 ? 2.926 4.688 -0.277 1 98.81 90 GLN B CA 1
ATOM 1379 C C . GLN B 1 90 ? 3.873 5.832 0.081 1 98.81 90 GLN B C 1
ATOM 1381 O O . GLN B 1 90 ? 3.676 6.969 -0.353 1 98.81 90 GLN B O 1
ATOM 1386 N N . CYS B 1 91 ? 4.863 5.531 0.872 1 98.62 91 CYS B N 1
ATOM 1387 C CA . CYS B 1 91 ? 5.91 6.488 1.219 1 98.62 91 CYS B CA 1
ATOM 1388 C C . CYS B 1 91 ? 7.266 6.023 0.704 1 98.62 91 CYS B C 1
ATOM 1390 O O . CYS B 1 91 ? 7.641 4.863 0.889 1 98.62 91 CYS B O 1
ATOM 1392 N N . GLU B 1 92 ? 7.961 6.863 0.055 1 97.94 92 GLU B N 1
ATOM 1393 C CA . GLU B 1 92 ? 9.328 6.637 -0.406 1 97.94 92 GLU B CA 1
ATOM 1394 C C . GLU B 1 92 ? 10.266 7.742 0.077 1 97.94 92 GLU B C 1
ATOM 1396 O O . GLU B 1 92 ? 9.836 8.875 0.286 1 97.94 92 GLU B O 1
ATOM 1401 N N . TYR B 1 93 ? 11.438 7.305 0.225 1 95.56 93 TYR B N 1
ATOM 1402 C CA . TYR B 1 93 ? 12.445 8.305 0.569 1 95.56 93 TYR B CA 1
ATOM 1403 C C . TYR B 1 93 ? 13.125 8.844 -0.681 1 95.56 93 TYR B C 1
ATOM 1405 O O . TYR B 1 93 ? 13.312 8.117 -1.657 1 95.56 93 TYR B O 1
ATOM 1413 N N . LEU B 1 94 ? 13.375 10.086 -0.526 1 91.5 94 LEU B N 1
ATOM 1414 C CA . LEU B 1 94 ? 13.969 10.766 -1.667 1 91.5 94 LEU B CA 1
ATOM 1415 C C . LEU B 1 94 ? 15.469 10.977 -1.454 1 91.5 94 LEU B C 1
ATOM 1417 O O . LEU B 1 94 ? 15.93 11.086 -0.316 1 91.5 94 LEU B O 1
#

InterPro domains:
  IPR009664 Pyrimidine/purine nucleoside phosphorylase [MF_01537] (2-94)
  IPR009664 Pyrimidine/purine nucleoside phosphorylase [PF06865] (4-93)
  IPR009664 Pyrimidine/purine nucleoside phosphorylase [PTHR36540] (1-94)
  IPR011051 RmlC-like cupin domain superfamily [SSF51182] (4-94)
  IPR014710 RmlC-like jelly roll fold [G3DSA:2.60.120.10] (2-94)

Sequence (188 aa):
MPIDHNAYFDSKVQSLASERHGRKFSVGIISAGAYHFGTAAAERMTVVSGMLTAKLVGSDEWVNYPAGTAFEVPANSGFDVKAATDTAYQCEYLMPIDHNAYFDSKVQSLASERHGRKFSVGIISAGAYHFGTAAAERMTVVSGMLTAKLVGSDEWVNYPAGTAFEVPANSGFDVKAATDTAYQCEYL

Organism: Thalassiosira oceanica (NCBI:txid159749)

Solvent-accessible surface area (backbone atoms only — not comparable to full-atom values): 9679 Å² total; per-residue (Å²): 116,78,62,42,80,47,71,38,83,92,50,44,30,37,36,42,32,42,50,47,96,88,38,55,37,33,41,33,40,38,39,54,48,75,49,78,45,76,29,74,56,27,32,37,42,32,28,65,38,56,41,41,34,35,30,45,75,96,49,92,54,74,43,80,35,46,48,77,34,70,52,74,44,60,48,69,42,46,36,37,39,34,21,88,41,46,18,34,34,35,41,33,64,105,118,79,62,43,79,46,70,38,84,92,50,42,30,37,36,41,33,41,49,46,96,89,39,54,36,32,40,33,40,38,40,53,46,76,50,78,47,75,29,75,55,28,30,38,43,31,28,64,37,57,41,41,33,34,30,45,76,99,49,91,54,75,44,82,35,44,47,77,35,68,52,74,45,60,48,70,41,46,38,35,39,34,21,89,42,46,18,34,35,35,41,35,65,105

Radius of gyration: 16.36 Å; Cα contacts (8 Å, |Δi|>4): 538; chains: 2; bounding box: 37×49×37 Å

Secondary structure (DSSP, 8-state):
-PPEEEEETTTTEEEEEEEETTEEEEEEEEPSEEEEEEESS-EEEEEEESEEEEEETT----EEEETT-EEEE-SSEEEEEEESS-EEEEEEE-/-PPEEEEETTTTEEEEEEEETTEEEEEEEEPSEEEEEEESS-EEEEEEESEEEEEETT----EEEETT-EEEE-SSEEEEEEESS-EEEEEEE-

Nearest PDB structures (foldseek):
  2oyz-assembly1_A-2  TM=9.822E-01  e=4.995E-12  Vibrio parahaemolyticus RIMD 2210633
  7eym-assembly1_B  TM=9.809E-01  e=4.278E-12  Vibrio cholerae
  7eyp-assembly1_B  TM=9.743E-01  e=3.859E-12  Pseudomonas aeruginosa
  7eyl-assembly1_B  TM=9.770E-01  e=2.888E-11  Salmonella enterica
  7eyj-assembly1_A  TM=9.688E-01  e=2.888E-11  Escherichia coli K-12

pLDDT: mean 97.35, std 3.01, range [74.56, 98.94]